Protein AF-A0A849WKP0-F1 (afdb_monomer_lite)

Structure (mmCIF, N/CA/C/O backbone):
data_AF-A0A849WKP0-F1
#
_entry.id   AF-A0A849WKP0-F1
#
loop_
_atom_site.group_PDB
_atom_site.id
_atom_site.type_symbol
_atom_site.label_atom_id
_atom_site.label_alt_id
_atom_site.label_comp_id
_atom_site.label_asym_id
_atom_site.label_entity_id
_atom_site.label_seq_id
_atom_site.pdbx_PDB_ins_code
_atom_site.Cartn_x
_atom_site.Cartn_y
_atom_site.Cartn_z
_atom_site.occupancy
_atom_site.B_iso_or_equiv
_atom_site.auth_seq_id
_atom_site.auth_comp_id
_atom_site.auth_asym_id
_atom_site.auth_atom_id
_atom_site.pdbx_PDB_model_num
ATOM 1 N N . MET A 1 1 ? 40.989 -14.338 16.573 1.00 36.94 1 MET A N 1
ATOM 2 C CA . MET A 1 1 ? 40.830 -13.512 15.349 1.00 36.94 1 MET A CA 1
ATOM 3 C C . MET A 1 1 ? 39.376 -13.138 15.024 1.00 36.94 1 MET A C 1
ATOM 5 O O . MET A 1 1 ? 39.170 -12.037 14.537 1.00 36.94 1 MET A O 1
ATOM 9 N N . PHE A 1 2 ? 38.365 -13.938 15.391 1.00 29.14 2 PHE A N 1
ATOM 10 C CA . PHE A 1 2 ? 36.932 -13.642 15.165 1.00 29.14 2 PHE A CA 1
ATOM 11 C C . PHE A 1 2 ? 36.377 -12.344 15.794 1.00 29.14 2 PHE A C 1
ATOM 13 O O . PHE A 1 2 ? 35.424 -11.770 15.279 1.00 29.14 2 PHE A O 1
ATOM 20 N N . LYS A 1 3 ? 36.983 -11.825 16.872 1.00 25.88 3 LYS A N 1
ATOM 21 C CA . LYS A 1 3 ? 36.526 -10.585 17.533 1.00 25.88 3 LYS A CA 1
ATOM 22 C C . LYS A 1 3 ? 36.900 -9.292 16.788 1.00 25.88 3 LYS A C 1
ATOM 24 O O . LYS A 1 3 ? 36.280 -8.267 17.039 1.00 25.88 3 LYS A O 1
ATOM 29 N N . LYS A 1 4 ? 37.878 -9.325 15.868 1.00 25.61 4 LYS A N 1
ATOM 30 C CA . LYS A 1 4 ? 38.294 -8.140 15.087 1.00 25.61 4 LYS A CA 1
ATOM 31 C C . LYS A 1 4 ? 37.460 -7.931 13.812 1.00 25.61 4 LYS A C 1
ATOM 33 O O . LYS A 1 4 ? 37.299 -6.790 13.402 1.00 25.61 4 LYS A O 1
ATOM 38 N N . LEU A 1 5 ? 36.857 -8.985 13.247 1.00 27.20 5 LEU A N 1
ATOM 39 C CA . LEU A 1 5 ? 35.955 -8.881 12.084 1.00 27.20 5 LEU A CA 1
ATOM 40 C C . LEU A 1 5 ? 34.626 -8.185 12.442 1.00 27.20 5 LEU A C 1
ATOM 42 O O . LEU A 1 5 ? 34.115 -7.373 11.678 1.00 27.20 5 LEU A O 1
ATOM 46 N N . LEU A 1 6 ? 34.116 -8.449 13.651 1.00 26.78 6 LEU A N 1
ATOM 47 C CA . LEU A 1 6 ? 32.878 -7.862 14.180 1.00 26.78 6 LEU A CA 1
ATOM 48 C C . LEU A 1 6 ? 32.978 -6.335 14.370 1.00 26.78 6 LEU A C 1
ATOM 50 O O . LEU A 1 6 ? 31.987 -5.625 14.243 1.00 26.78 6 LEU A O 1
ATOM 54 N N . PHE A 1 7 ? 34.181 -5.827 14.659 1.00 26.23 7 PHE A N 1
ATOM 55 C CA . PHE A 1 7 ? 34.439 -4.398 14.867 1.00 26.23 7 PHE A CA 1
ATOM 56 C C . PHE A 1 7 ? 34.562 -3.630 13.537 1.00 26.23 7 PHE A C 1
ATOM 58 O O . PHE A 1 7 ? 34.187 -2.465 13.454 1.00 26.23 7 PHE A O 1
ATOM 65 N N . ILE A 1 8 ? 35.014 -4.301 12.471 1.00 30.05 8 ILE A N 1
ATOM 66 C CA . ILE A 1 8 ? 35.112 -3.732 11.116 1.00 30.05 8 ILE A CA 1
ATOM 67 C C . ILE A 1 8 ? 33.724 -3.635 10.452 1.00 30.05 8 ILE A C 1
ATOM 69 O O . ILE A 1 8 ? 33.447 -2.652 9.766 1.00 30.05 8 ILE A O 1
ATOM 73 N N . LEU A 1 9 ? 32.817 -4.581 10.732 1.00 28.08 9 LEU A N 1
ATOM 74 C CA . LEU A 1 9 ? 31.404 -4.522 10.313 1.00 28.08 9 LEU A CA 1
ATOM 75 C C . LEU A 1 9 ? 30.627 -3.355 10.955 1.00 28.08 9 LEU A C 1
ATOM 77 O O . LEU A 1 9 ? 29.691 -2.841 10.353 1.00 28.08 9 LEU A O 1
ATOM 81 N N . LEU A 1 10 ? 31.029 -2.907 12.151 1.00 27.84 10 LEU A N 1
ATOM 82 C CA . LEU A 1 10 ? 30.413 -1.769 12.850 1.00 27.84 10 LEU A CA 1
ATOM 83 C C . LEU A 1 10 ? 30.982 -0.410 12.408 1.00 27.84 10 LEU A C 1
ATOM 85 O O . LEU A 1 10 ? 30.256 0.579 12.397 1.00 27.84 10 LEU A O 1
ATOM 89 N N . LEU A 1 11 ? 32.258 -0.350 12.010 1.00 24.77 11 LEU A N 1
ATOM 90 C CA . LEU A 1 11 ? 32.917 0.886 11.554 1.00 24.77 11 LEU A CA 1
ATOM 91 C C . LEU A 1 11 ? 32.642 1.236 10.083 1.00 24.77 11 LEU A C 1
ATOM 93 O O . LEU A 1 11 ? 32.928 2.349 9.656 1.00 24.77 11 LEU A O 1
ATOM 97 N N . SER A 1 12 ? 32.072 0.312 9.309 1.00 26.44 12 SER A N 1
ATOM 98 C CA . SER A 1 12 ? 31.692 0.525 7.905 1.00 26.44 12 SER A CA 1
ATOM 99 C C . SER A 1 12 ? 30.211 0.888 7.726 1.00 26.44 12 SER A C 1
ATOM 101 O O . SER A 1 12 ? 29.700 0.905 6.603 1.00 26.44 12 SER A O 1
ATOM 103 N N . TYR A 1 13 ? 29.532 1.279 8.813 1.00 32.78 13 TYR A N 1
ATOM 104 C CA . TYR A 1 13 ? 28.238 1.965 8.769 1.00 32.78 13 TYR A CA 1
ATOM 105 C C . TYR A 1 13 ? 28.414 3.406 8.254 1.00 32.78 13 TYR A C 1
ATOM 107 O O . TYR A 1 13 ? 28.100 4.386 8.921 1.00 32.78 13 TYR A O 1
ATOM 115 N N . ASN A 1 14 ? 28.943 3.541 7.036 1.00 30.92 14 ASN A N 1
ATOM 116 C CA . ASN A 1 14 ? 28.808 4.764 6.266 1.00 30.92 14 ASN A CA 1
ATOM 117 C C . ASN A 1 14 ? 27.308 4.994 6.048 1.00 30.92 14 ASN A C 1
ATOM 119 O O . ASN A 1 14 ? 26.614 4.168 5.443 1.00 30.92 14 ASN A O 1
ATOM 123 N N . SER A 1 15 ? 26.843 6.128 6.564 1.00 34.00 15 SER A N 1
ATOM 124 C CA . SER A 1 15 ? 25.491 6.692 6.499 1.00 34.00 15 SER A CA 1
ATOM 125 C C . SER A 1 15 ? 25.070 7.147 5.094 1.00 34.00 15 SER A C 1
ATOM 127 O O . SER A 1 15 ? 24.047 7.804 4.920 1.00 34.00 15 SER A O 1
ATOM 129 N N . LEU A 1 16 ? 25.831 6.768 4.066 1.00 36.06 16 LEU A N 1
ATOM 130 C CA . LEU A 1 16 ? 25.406 6.837 2.676 1.00 36.06 16 LEU A CA 1
ATOM 131 C C . LEU A 1 16 ? 24.511 5.627 2.404 1.00 36.06 16 LEU A C 1
ATOM 133 O O . LEU A 1 16 ? 24.954 4.597 1.894 1.00 36.06 16 LEU A O 1
ATOM 137 N N . ALA A 1 17 ? 23.247 5.721 2.808 1.00 37.97 17 ALA A N 1
ATOM 138 C CA . ALA A 1 17 ? 22.223 4.891 2.200 1.00 37.97 17 ALA A CA 1
ATOM 139 C C . ALA A 1 17 ? 22.150 5.292 0.721 1.00 37.97 17 ALA A C 1
ATOM 141 O O . ALA A 1 17 ? 21.795 6.421 0.384 1.00 37.97 17 ALA A O 1
ATOM 142 N N . PHE A 1 18 ? 22.588 4.398 -0.159 1.00 37.84 18 PHE A N 1
ATOM 143 C CA . PHE A 1 18 ? 22.421 4.581 -1.592 1.00 37.84 18 PHE A CA 1
ATOM 144 C C . PHE A 1 18 ? 20.941 4.376 -1.914 1.00 37.84 18 PHE A C 1
ATOM 146 O O . PHE A 1 18 ? 20.393 3.337 -1.585 1.00 37.84 18 PHE A O 1
ATOM 153 N N . PHE A 1 19 ? 20.276 5.355 -2.524 1.00 47.94 19 PHE A N 1
ATOM 154 C CA . PHE A 1 19 ? 18.926 5.161 -3.054 1.00 47.94 19 PHE A CA 1
ATOM 155 C C . PHE A 1 19 ? 19.042 4.345 -4.335 1.00 47.94 19 PHE A C 1
ATOM 157 O O . PHE A 1 19 ? 19.478 4.874 -5.357 1.00 47.94 19 PHE A O 1
ATOM 164 N N . ASN A 1 20 ? 18.667 3.068 -4.308 1.00 53.09 20 ASN A N 1
ATOM 165 C CA . ASN A 1 20 ? 18.611 2.309 -5.552 1.00 53.09 20 ASN A CA 1
ATOM 166 C C . ASN A 1 20 ? 17.363 2.684 -6.320 1.00 53.09 20 ASN A C 1
ATOM 168 O O . ASN A 1 20 ? 16.249 2.360 -5.912 1.00 53.09 20 ASN A O 1
ATOM 172 N N . LYS A 1 21 ? 17.572 3.352 -7.450 1.00 63.69 21 LYS A N 1
ATOM 173 C CA . LYS A 1 21 ? 16.531 3.523 -8.448 1.00 63.69 21 LYS A CA 1
ATOM 174 C C . LYS A 1 21 ? 16.072 2.134 -8.925 1.00 63.69 21 LYS A C 1
ATOM 176 O O . LYS A 1 21 ? 16.927 1.337 -9.316 1.00 63.69 21 LYS A O 1
ATOM 181 N N . PRO A 1 22 ? 14.761 1.841 -8.906 1.00 70.62 22 PRO A N 1
ATOM 182 C CA . PRO A 1 22 ? 14.217 0.648 -9.546 1.00 70.62 22 PRO A CA 1
ATOM 183 C C . PRO A 1 22 ? 14.689 0.558 -11.002 1.00 70.62 22 PRO A C 1
ATOM 185 O O . PRO A 1 22 ? 14.755 1.579 -11.692 1.00 70.62 22 PRO A O 1
ATOM 188 N N . ARG A 1 23 ? 15.022 -0.647 -11.475 1.00 74.38 23 ARG A N 1
ATOM 189 C CA . ARG A 1 23 ? 15.520 -0.861 -12.847 1.00 74.38 23 ARG A CA 1
ATOM 190 C C . ARG A 1 23 ? 14.456 -0.535 -13.893 1.00 74.38 23 ARG A C 1
ATOM 192 O O . ARG A 1 23 ? 14.784 -0.038 -14.965 1.00 74.38 23 ARG A O 1
ATOM 199 N N . SER A 1 24 ? 13.199 -0.781 -13.542 1.00 81.00 24 SER A N 1
ATOM 200 C CA . SER A 1 24 ? 12.013 -0.565 -14.362 1.00 81.00 24 SER A CA 1
ATOM 201 C C . SER A 1 24 ? 10.879 0.007 -13.504 1.00 81.00 24 SER A C 1
ATOM 203 O O . SER A 1 24 ? 10.888 -0.094 -12.271 1.00 81.00 24 SER A O 1
ATOM 205 N N . PHE A 1 25 ? 9.877 0.609 -14.149 1.00 85.06 25 PHE A N 1
ATOM 206 C CA . PHE A 1 25 ? 8.647 0.997 -13.453 1.00 85.06 25 PHE A CA 1
ATOM 207 C C . PHE A 1 25 ? 7.863 -0.237 -12.979 1.00 85.06 25 PHE A C 1
ATOM 209 O O . PHE A 1 25 ? 7.245 -0.180 -11.925 1.00 85.06 25 PHE A O 1
ATOM 216 N N . VAL A 1 26 ? 7.974 -1.374 -13.678 1.00 90.06 26 VAL A N 1
ATOM 217 C CA . VAL A 1 26 ? 7.389 -2.660 -13.263 1.00 90.06 26 VAL A CA 1
ATOM 218 C C . VAL A 1 26 ? 7.974 -3.121 -11.930 1.00 90.06 26 VAL A C 1
ATOM 220 O O . VAL A 1 26 ? 7.229 -3.471 -11.018 1.00 90.06 26 VAL A O 1
ATOM 223 N N . GLN A 1 27 ? 9.303 -3.065 -11.772 1.00 86.94 27 GLN A N 1
ATOM 224 C CA . GLN A 1 27 ? 9.941 -3.388 -10.497 1.00 86.94 27 GLN A CA 1
ATOM 225 C C . GLN A 1 27 ? 9.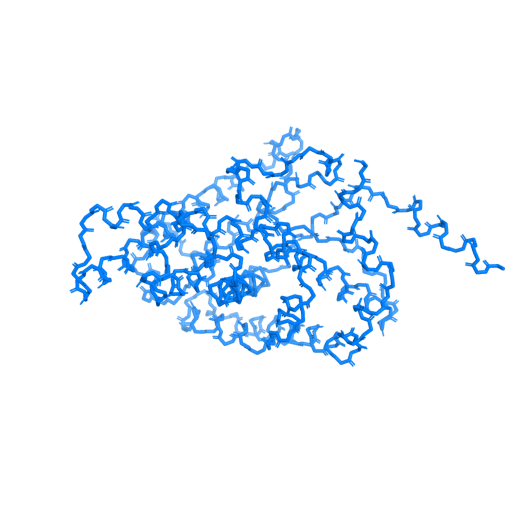412 -2.483 -9.376 1.00 86.94 27 GLN A C 1
ATOM 227 O O . GLN A 1 27 ? 9.063 -2.971 -8.303 1.00 86.94 27 GLN A O 1
ATOM 232 N N . PHE A 1 28 ? 9.341 -1.172 -9.625 1.00 86.19 28 PHE A N 1
ATOM 233 C CA . PHE A 1 28 ? 8.793 -0.217 -8.662 1.00 86.19 28 PHE A CA 1
ATOM 234 C C . PHE A 1 28 ? 7.350 -0.561 -8.279 1.00 86.19 28 PHE A C 1
ATOM 236 O O . PHE A 1 28 ? 7.017 -0.580 -7.100 1.00 86.19 28 PHE A O 1
ATOM 243 N N . GLU A 1 29 ? 6.501 -0.854 -9.259 1.00 91.75 29 GLU A N 1
ATOM 244 C CA . GLU A 1 29 ? 5.091 -1.160 -9.040 1.00 91.75 29 GLU A CA 1
ATOM 245 C C . GLU A 1 29 ? 4.881 -2.451 -8.243 1.00 91.75 29 GLU A C 1
ATOM 247 O O . GLU A 1 29 ? 4.049 -2.467 -7.340 1.00 91.75 29 GLU A O 1
ATOM 252 N N . ILE A 1 30 ? 5.661 -3.506 -8.507 1.00 91.25 30 ILE A N 1
ATOM 253 C CA . ILE A 1 30 ? 5.635 -4.739 -7.703 1.00 91.25 30 ILE A CA 1
ATOM 254 C C . ILE A 1 30 ? 6.076 -4.450 -6.259 1.00 91.25 30 ILE A C 1
ATOM 256 O O . ILE A 1 30 ? 5.485 -4.969 -5.312 1.00 91.25 30 ILE A O 1
ATOM 260 N N . GLU A 1 31 ? 7.086 -3.598 -6.067 1.00 86.31 31 GLU A N 1
ATOM 261 C CA . GLU A 1 31 ? 7.524 -3.173 -4.732 1.00 86.31 31 GLU A CA 1
ATOM 262 C C . GLU A 1 31 ? 6.450 -2.331 -4.013 1.00 86.31 31 GLU A C 1
ATOM 264 O O . GLU A 1 31 ? 6.247 -2.511 -2.810 1.00 86.31 31 GLU A O 1
ATOM 269 N N . MET A 1 32 ? 5.715 -1.469 -4.730 1.00 88.56 32 MET A N 1
ATOM 270 C CA . MET A 1 32 ? 4.557 -0.747 -4.180 1.00 88.56 32 MET A CA 1
ATOM 271 C C . MET A 1 32 ? 3.399 -1.693 -3.853 1.00 88.56 32 MET A C 1
ATOM 273 O O . MET A 1 32 ? 2.743 -1.508 -2.833 1.00 88.56 32 MET A O 1
ATOM 277 N N . ALA A 1 33 ? 3.158 -2.721 -4.670 1.00 92.12 33 ALA A N 1
ATOM 278 C CA . ALA A 1 33 ? 2.149 -3.738 -4.390 1.00 92.12 33 ALA A CA 1
ATOM 279 C C . ALA A 1 33 ? 2.503 -4.546 -3.130 1.00 92.12 33 ALA A C 1
ATOM 281 O O . ALA A 1 33 ? 1.629 -4.799 -2.303 1.00 92.12 33 ALA A O 1
ATOM 282 N N . GLU A 1 34 ? 3.780 -4.899 -2.924 1.00 90.44 34 GLU A N 1
ATOM 283 C CA . GLU A 1 34 ? 4.216 -5.565 -1.688 1.00 90.44 34 GLU A CA 1
ATOM 284 C C . GLU A 1 34 ? 4.022 -4.659 -0.469 1.00 90.44 34 GLU A C 1
ATOM 286 O O . GLU A 1 34 ? 3.543 -5.108 0.573 1.00 90.44 34 GLU A O 1
ATOM 291 N N . HIS A 1 35 ? 4.363 -3.377 -0.605 1.00 87.50 35 HIS A N 1
ATOM 292 C CA . HIS A 1 35 ? 4.163 -2.394 0.448 1.00 87.50 35 HIS A CA 1
ATOM 293 C C . HIS A 1 35 ? 2.673 -2.203 0.780 1.00 87.50 35 HIS A C 1
ATOM 295 O O . HIS A 1 35 ? 2.299 -2.314 1.945 1.00 87.50 35 HIS A O 1
ATOM 301 N N . SER A 1 36 ? 1.824 -2.010 -0.231 1.00 91.56 36 SER A N 1
ATOM 302 C CA . SER A 1 36 ? 0.361 -1.935 -0.118 1.00 91.56 36 SER A CA 1
ATOM 303 C C . SER A 1 36 ? -0.223 -3.144 0.617 1.00 91.56 36 SER A C 1
ATOM 305 O O . SER A 1 36 ? -0.957 -2.997 1.597 1.00 91.56 36 SER A O 1
ATOM 307 N N . LEU A 1 37 ? 0.179 -4.355 0.219 1.00 91.06 37 LEU A N 1
ATOM 308 C CA . LEU A 1 37 ? -0.267 -5.581 0.873 1.00 91.06 37 LEU A CA 1
ATOM 309 C C . LEU A 1 37 ? 0.222 -5.662 2.328 1.00 91.06 37 LEU A C 1
ATOM 311 O O . LEU A 1 37 ? -0.544 -6.019 3.221 1.00 91.06 37 LEU A O 1
ATOM 315 N N . GLY A 1 38 ? 1.471 -5.273 2.591 1.00 89.31 38 GLY A N 1
ATOM 316 C CA . GLY A 1 38 ? 2.018 -5.194 3.945 1.00 89.31 38 GLY A CA 1
ATOM 317 C C . GLY A 1 38 ? 1.228 -4.238 4.845 1.00 89.31 38 GLY A C 1
ATOM 318 O O . GLY A 1 38 ? 0.918 -4.588 5.984 1.00 89.31 38 GLY A O 1
ATOM 319 N N . VAL A 1 39 ? 0.813 -3.079 4.323 1.00 90.50 39 VAL A N 1
ATOM 320 C CA . VAL A 1 39 ? -0.057 -2.128 5.033 1.00 90.50 39 VAL A CA 1
ATOM 321 C C . VAL A 1 39 ? -1.390 -2.774 5.415 1.00 90.50 39 VAL A C 1
ATOM 323 O O . VAL A 1 39 ? -1.804 -2.676 6.573 1.00 90.50 39 VAL A O 1
ATOM 326 N N . ALA A 1 40 ? -2.018 -3.518 4.502 1.00 92.62 40 ALA A N 1
ATOM 327 C CA . ALA A 1 40 ? -3.243 -4.259 4.799 1.00 92.62 40 ALA A CA 1
ATOM 328 C C . ALA A 1 40 ? -3.041 -5.316 5.906 1.00 92.62 40 ALA A C 1
ATOM 330 O O . ALA A 1 40 ? -3.887 -5.468 6.788 1.00 92.62 40 ALA A O 1
ATOM 331 N N . TYR A 1 41 ? -1.897 -6.008 5.919 1.00 90.88 41 TYR A N 1
ATOM 332 C CA . TYR A 1 41 ? -1.560 -6.971 6.973 1.00 90.88 41 TYR A CA 1
ATOM 333 C C . TYR A 1 41 ? -1.349 -6.297 8.335 1.00 90.88 41 TYR A C 1
ATOM 335 O O . TYR A 1 41 ? -1.816 -6.817 9.352 1.00 90.88 41 TYR A O 1
ATOM 343 N N . VAL A 1 42 ? -0.653 -5.155 8.380 1.00 91.00 42 VAL A N 1
ATOM 344 C CA . VAL A 1 42 ? -0.481 -4.385 9.623 1.00 91.00 42 VAL A CA 1
ATOM 345 C C . VAL A 1 42 ? -1.834 -3.882 10.124 1.00 91.00 42 VAL A C 1
ATOM 347 O O . VAL A 1 42 ? -2.106 -3.994 11.320 1.00 91.00 42 VAL A O 1
ATOM 350 N N . ALA A 1 43 ? -2.695 -3.393 9.228 1.00 94.62 43 ALA A N 1
ATOM 351 C CA . ALA A 1 43 ? -4.046 -2.962 9.568 1.00 94.62 43 ALA A CA 1
ATOM 352 C C . ALA A 1 43 ? -4.870 -4.091 10.191 1.00 94.62 43 ALA A C 1
ATOM 354 O O . ALA A 1 43 ? -5.427 -3.902 11.270 1.00 94.62 43 ALA A O 1
ATOM 355 N N . GLU A 1 44 ? -4.898 -5.272 9.565 1.00 93.12 44 GLU A N 1
ATOM 356 C CA . GLU A 1 44 ? -5.624 -6.430 10.097 1.00 93.12 44 GLU A CA 1
ATOM 357 C C . GLU A 1 44 ? -5.106 -6.824 11.484 1.00 93.12 44 GLU A C 1
ATOM 359 O O . GLU A 1 44 ? -5.882 -7.042 12.417 1.00 93.12 44 GLU A O 1
ATOM 364 N N . PHE A 1 45 ? -3.780 -6.861 11.648 1.00 92.62 45 PHE A N 1
ATOM 365 C CA . PHE A 1 45 ? -3.166 -7.170 12.933 1.00 92.62 45 PHE A CA 1
ATOM 366 C C . PHE A 1 45 ? -3.551 -6.146 14.007 1.00 92.62 45 PHE A C 1
ATOM 368 O O . PHE A 1 45 ? -3.894 -6.531 15.126 1.00 92.62 45 PHE A O 1
ATOM 375 N N . LEU A 1 46 ? -3.492 -4.851 13.684 1.00 93.69 46 LEU A N 1
ATOM 376 C CA . LEU A 1 46 ? -3.798 -3.769 14.616 1.00 93.69 46 LEU A CA 1
ATOM 377 C C . LEU A 1 46 ? -5.287 -3.755 14.991 1.00 93.69 46 LEU A C 1
ATOM 379 O O . LEU A 1 46 ? -5.595 -3.661 16.180 1.00 93.69 46 LEU A O 1
ATOM 383 N N . LEU A 1 47 ? -6.196 -3.947 14.029 1.00 92.62 47 LEU A N 1
ATOM 384 C CA . LEU A 1 47 ? -7.643 -4.057 14.266 1.00 92.62 47 LEU A CA 1
ATOM 385 C C . LEU A 1 47 ? -8.002 -5.223 15.195 1.00 92.62 47 LEU A C 1
ATOM 387 O O . LEU A 1 47 ? -8.886 -5.097 16.043 1.00 92.62 47 LEU A O 1
ATOM 391 N N . ALA A 1 48 ? -7.294 -6.347 15.077 1.00 90.38 48 ALA A N 1
ATOM 392 C CA . ALA A 1 48 ? -7.477 -7.505 15.948 1.00 90.38 48 ALA A CA 1
ATOM 393 C C . ALA A 1 48 ? -6.752 -7.382 17.306 1.00 90.38 48 ALA A C 1
ATOM 395 O O . ALA A 1 48 ? -6.928 -8.232 18.184 1.00 90.38 48 ALA A O 1
ATOM 396 N N . SER A 1 49 ? -5.908 -6.364 17.492 1.00 89.38 49 SER A N 1
ATOM 397 C CA . SER A 1 49 ? -5.069 -6.231 18.683 1.00 89.38 49 SER A CA 1
ATOM 398 C C . SER A 1 49 ? -5.780 -5.523 19.838 1.00 89.38 49 SER A C 1
ATOM 400 O O . SER A 1 49 ? -6.600 -4.626 19.645 1.00 89.38 49 SER A O 1
ATOM 402 N N . LYS A 1 50 ? -5.370 -5.851 21.070 1.00 89.12 50 LYS A N 1
ATOM 403 C CA . LYS A 1 50 ? -5.778 -5.088 22.260 1.00 89.12 50 LYS A CA 1
ATOM 404 C C . LYS A 1 50 ? -5.274 -3.643 22.242 1.00 89.12 50 LYS A C 1
ATOM 406 O O . LYS A 1 50 ? -5.937 -2.778 22.797 1.00 89.12 50 LYS A O 1
ATOM 411 N N . ILE A 1 51 ? -4.153 -3.389 21.556 1.00 87.75 51 ILE A N 1
ATOM 412 C CA . ILE A 1 51 ? -3.525 -2.063 21.457 1.00 87.75 51 ILE A CA 1
ATOM 413 C C . ILE A 1 51 ? -4.527 -1.043 20.912 1.00 87.75 51 ILE A C 1
ATOM 415 O O . ILE A 1 51 ? -4.616 0.054 21.446 1.00 87.75 51 ILE A O 1
ATOM 419 N N . LEU A 1 52 ? -5.300 -1.410 19.882 1.00 88.44 52 LEU A N 1
ATOM 420 C CA . LEU A 1 52 ? -6.317 -0.524 19.312 1.00 88.44 52 LEU A CA 1
ATOM 421 C C . LEU A 1 52 ? -7.624 -0.539 20.117 1.00 88.44 52 LEU A C 1
ATOM 423 O O . LEU A 1 52 ? -8.250 0.502 20.285 1.00 88.44 52 LEU A O 1
ATOM 427 N N . GLN A 1 53 ? -8.032 -1.702 20.639 1.00 88.00 53 GLN A N 1
ATOM 428 C CA . GLN A 1 53 ? -9.276 -1.854 21.415 1.00 88.00 53 GLN A CA 1
ATOM 429 C C . GLN A 1 53 ? -9.285 -1.029 22.710 1.00 88.00 53 GLN A C 1
ATOM 431 O O . GLN A 1 53 ? -10.345 -0.605 23.162 1.00 88.00 53 GLN A O 1
ATOM 436 N N . GLU A 1 54 ? -8.115 -0.780 23.297 1.00 88.62 54 GLU A N 1
ATOM 437 C CA . GLU A 1 54 ? -7.948 0.017 24.517 1.00 88.62 54 GLU A CA 1
ATOM 438 C C . GLU A 1 54 ? -7.859 1.535 24.245 1.00 88.62 54 GLU A C 1
ATOM 440 O O . GLU A 1 54 ? -7.655 2.311 25.180 1.00 88.62 54 GLU A O 1
ATOM 445 N N . LYS A 1 55 ? -8.017 1.977 22.987 1.00 89.62 55 LYS A N 1
ATOM 446 C CA . LYS A 1 55 ? -7.896 3.381 22.555 1.00 89.62 55 LYS A CA 1
ATOM 447 C C . LYS A 1 55 ? -9.250 3.927 22.078 1.00 89.62 55 LYS A C 1
ATOM 449 O O . LYS A 1 55 ? -9.620 3.716 20.919 1.00 89.62 55 LYS A O 1
ATOM 454 N N . PRO A 1 56 ? -10.016 4.624 22.943 1.00 89.62 56 PRO A N 1
ATOM 455 C CA . PRO A 1 56 ? -11.355 5.119 22.611 1.00 89.62 56 PRO A CA 1
ATOM 456 C C . PRO A 1 56 ? -11.401 6.010 21.365 1.00 89.62 56 PRO A C 1
ATOM 458 O O . PRO A 1 56 ? -12.395 6.001 20.639 1.00 89.62 56 PRO A O 1
ATOM 461 N N . GLU A 1 57 ? -10.320 6.739 21.083 1.00 90.12 57 GLU A N 1
ATOM 462 C CA . GLU A 1 57 ? -10.194 7.611 19.916 1.00 90.12 57 GLU A CA 1
ATOM 463 C C . GLU A 1 57 ? -10.203 6.857 18.574 1.00 90.12 57 GLU A C 1
ATOM 465 O O . GLU A 1 57 ? -10.458 7.471 17.542 1.00 90.12 57 GLU A O 1
ATOM 470 N N . PHE A 1 58 ? -9.964 5.539 18.574 1.00 93.06 58 PHE A N 1
ATOM 471 C CA . PHE A 1 58 ? -10.042 4.682 17.385 1.00 93.06 58 PHE A CA 1
ATOM 472 C C . PHE A 1 58 ? -11.359 3.897 17.283 1.00 93.06 58 PHE A C 1
ATOM 474 O O . PHE A 1 58 ? -11.544 3.101 16.360 1.00 93.06 58 PHE A O 1
ATOM 481 N N . SER A 1 59 ? -12.304 4.125 18.202 1.00 93.81 59 SER A N 1
ATOM 482 C CA . SER A 1 59 ? -13.560 3.366 18.273 1.00 93.81 59 SER A CA 1
ATOM 483 C C . SER A 1 59 ? -14.405 3.439 16.997 1.00 93.81 59 SER A C 1
ATOM 485 O O . SER A 1 59 ? -15.077 2.462 16.662 1.00 93.81 59 SER A O 1
ATOM 487 N N . ILE A 1 60 ? -14.337 4.542 16.242 1.00 95.50 60 ILE A N 1
ATOM 488 C CA . ILE A 1 60 ? -15.055 4.682 14.969 1.00 95.50 60 ILE A CA 1
ATOM 489 C C . ILE A 1 60 ? -14.567 3.676 13.912 1.00 95.50 60 ILE A C 1
ATOM 491 O O . ILE A 1 60 ? -15.377 3.132 13.163 1.00 95.50 60 ILE A O 1
ATOM 495 N N . LEU A 1 61 ? -13.272 3.333 13.906 1.00 95.50 61 LEU A N 1
ATOM 496 C CA . LEU A 1 61 ? -12.724 2.311 13.007 1.00 95.50 61 LEU A CA 1
ATOM 497 C C . LEU A 1 61 ? -13.187 0.908 13.406 1.00 95.50 61 LEU A C 1
ATOM 499 O O . LEU A 1 61 ? -13.492 0.083 12.547 1.00 95.50 61 LEU A O 1
ATOM 503 N N . LEU A 1 62 ? -13.289 0.652 14.716 1.00 94.38 62 LEU A N 1
ATOM 504 C CA . LEU A 1 62 ? -13.765 -0.621 15.270 1.00 94.38 62 LEU A CA 1
ATOM 505 C C . LEU A 1 62 ? -15.267 -0.839 15.044 1.00 94.38 62 LEU A C 1
ATOM 507 O O . LEU A 1 62 ? -15.719 -1.981 15.007 1.00 94.38 62 LEU A O 1
ATOM 511 N N . ARG A 1 63 ? -16.038 0.241 14.873 1.00 94.44 63 ARG A N 1
ATOM 512 C CA . ARG A 1 63 ? -17.455 0.185 14.488 1.00 94.44 63 ARG A CA 1
ATOM 513 C C . ARG A 1 63 ? -17.639 -0.198 13.019 1.00 94.44 63 ARG A C 1
ATOM 515 O O . ARG A 1 63 ? -18.592 -0.899 12.693 1.00 94.44 63 ARG A O 1
ATOM 522 N N . TYR A 1 64 ? -16.710 0.217 12.157 1.00 95.25 64 TYR A N 1
ATOM 523 C CA . TYR A 1 64 ? -16.724 -0.053 10.717 1.00 95.25 64 TYR A CA 1
ATOM 524 C C . TYR A 1 64 ? -15.459 -0.814 10.268 1.00 95.25 64 TYR A C 1
ATOM 526 O O . TYR A 1 64 ? -14.682 -0.315 9.447 1.00 95.25 64 TYR A O 1
ATOM 534 N N . PRO A 1 65 ? -15.222 -2.039 10.779 1.00 93.62 65 PRO A N 1
ATOM 535 C CA . PRO A 1 65 ? -13.962 -2.744 10.555 1.00 93.62 65 PRO A CA 1
ATOM 536 C C . PRO A 1 65 ? -13.761 -3.130 9.083 1.00 93.62 65 PRO A C 1
ATOM 538 O O . PRO A 1 65 ? -12.650 -3.026 8.575 1.00 93.62 65 PRO A O 1
ATOM 541 N N . GLU A 1 66 ? -14.827 -3.493 8.362 1.00 93.56 66 GLU A N 1
ATOM 542 C CA . GLU A 1 66 ? -14.751 -3.806 6.926 1.00 93.56 66 GLU A CA 1
ATOM 543 C C . GLU A 1 66 ? -14.395 -2.587 6.069 1.00 93.56 66 GLU A C 1
ATOM 545 O O . GLU A 1 66 ? -13.628 -2.701 5.116 1.00 93.56 66 GLU A O 1
ATOM 550 N N . LEU A 1 67 ? -14.908 -1.405 6.422 1.00 95.31 67 LEU A N 1
ATOM 551 C CA . LEU A 1 67 ? -14.553 -0.160 5.743 1.00 95.31 67 LEU A CA 1
ATOM 552 C C . LEU A 1 67 ? -13.071 0.169 5.964 1.00 95.31 67 LEU A C 1
ATOM 554 O O . LEU A 1 67 ? -12.357 0.471 5.009 1.00 95.31 67 LEU A O 1
ATOM 558 N N . THR A 1 68 ? -12.596 0.021 7.204 1.00 95.75 68 THR A N 1
ATOM 559 C CA . THR A 1 68 ? -11.181 0.202 7.565 1.00 95.75 68 THR A CA 1
ATOM 560 C C . THR A 1 68 ? -10.276 -0.768 6.801 1.00 95.75 68 THR A C 1
ATOM 562 O O . THR A 1 68 ? -9.279 -0.348 6.214 1.00 95.75 68 THR A O 1
ATOM 565 N N . ARG A 1 69 ? -10.642 -2.058 6.740 1.00 94.56 69 ARG A N 1
ATOM 566 C CA . ARG A 1 69 ? -9.917 -3.090 5.976 1.00 94.56 69 ARG A CA 1
ATOM 567 C C . ARG A 1 69 ? -9.849 -2.762 4.493 1.00 94.56 69 ARG A C 1
ATOM 569 O O . ARG A 1 69 ? -8.767 -2.797 3.911 1.00 94.56 69 ARG A O 1
ATOM 576 N N . LYS A 1 70 ? -10.990 -2.417 3.886 1.00 95.12 70 LYS A N 1
ATOM 577 C CA . LYS A 1 70 ? -11.053 -2.034 2.471 1.00 95.12 70 LYS A CA 1
ATOM 578 C C . LYS A 1 70 ? -10.145 -0.842 2.199 1.00 95.12 70 LYS A C 1
ATOM 580 O O . LYS A 1 70 ? -9.351 -0.908 1.266 1.00 95.12 70 LYS A O 1
ATOM 585 N N . ARG A 1 71 ? -10.190 0.202 3.031 1.00 95.31 71 ARG A N 1
ATOM 586 C CA . ARG A 1 71 ? -9.341 1.378 2.837 1.00 95.31 71 ARG A CA 1
ATOM 587 C C . ARG A 1 71 ? -7.853 1.042 2.980 1.00 95.31 71 ARG A C 1
ATOM 589 O O . ARG A 1 71 ? -7.087 1.370 2.083 1.00 95.31 71 ARG A O 1
ATOM 596 N N . ALA A 1 72 ? -7.459 0.304 4.018 1.00 93.81 72 ALA A N 1
ATOM 597 C CA . ALA A 1 72 ? -6.073 -0.142 4.175 1.00 93.81 72 ALA A CA 1
ATOM 598 C C . ALA A 1 72 ? -5.595 -1.003 2.989 1.00 93.81 72 ALA A C 1
ATOM 600 O O . ALA A 1 72 ? -4.457 -0.875 2.552 1.00 93.81 72 ALA A O 1
ATOM 601 N N . SER A 1 73 ? -6.474 -1.837 2.420 1.00 92.44 73 SER A N 1
ATOM 602 C CA . SER A 1 73 ? -6.159 -2.629 1.223 1.00 92.44 73 SER A CA 1
ATOM 603 C C . SER A 1 73 ? -5.997 -1.797 -0.049 1.00 92.44 73 SER A C 1
ATOM 605 O O . SER A 1 73 ? -5.366 -2.276 -0.986 1.00 92.44 73 SER A O 1
ATOM 607 N N . GLN A 1 74 ? -6.545 -0.573 -0.082 1.00 93.88 74 GLN A N 1
ATOM 608 C CA . GLN A 1 74 ? -6.414 0.386 -1.184 1.00 93.88 74 GLN A CA 1
ATOM 609 C C . GLN A 1 74 ? -5.152 1.250 -1.098 1.00 93.88 74 GLN A C 1
ATOM 611 O O . GLN A 1 74 ? -4.911 2.045 -2.010 1.00 93.88 74 GLN A O 1
ATOM 616 N N . HIS A 1 75 ? -4.355 1.113 -0.030 1.00 91.06 75 HIS A N 1
ATOM 617 C CA . HIS A 1 75 ? -3.122 1.877 0.147 1.00 91.06 75 HIS A CA 1
ATOM 618 C C . HIS A 1 75 ? -2.250 1.772 -1.102 1.00 91.06 75 HIS A C 1
ATOM 620 O O . HIS A 1 75 ? -2.058 0.679 -1.633 1.00 91.06 75 HIS A O 1
ATOM 626 N N . ASP A 1 76 ? -1.733 2.894 -1.590 1.00 91.06 76 ASP A N 1
ATOM 627 C CA . ASP A 1 76 ? -0.836 2.958 -2.746 1.00 91.06 76 ASP A CA 1
ATOM 628 C C . ASP A 1 76 ? -1.383 2.437 -4.089 1.00 91.06 76 ASP A C 1
ATOM 630 O O . ASP A 1 76 ? -0.629 2.369 -5.063 1.00 91.06 76 ASP A O 1
ATOM 634 N N . TRP A 1 77 ? -2.680 2.123 -4.210 1.00 93.94 77 TRP A N 1
ATOM 635 C CA . TRP A 1 77 ? -3.253 1.617 -5.465 1.00 93.94 77 TRP A CA 1
ATOM 636 C C . TRP A 1 77 ? -3.008 2.544 -6.653 1.00 93.94 77 TRP A C 1
ATOM 638 O O . TRP A 1 77 ? -2.742 2.046 -7.749 1.00 93.94 77 TRP A O 1
ATOM 648 N N . ALA A 1 78 ? -3.053 3.866 -6.468 1.00 92.62 78 ALA A N 1
ATOM 649 C CA . ALA A 1 78 ? -2.802 4.819 -7.547 1.00 92.62 78 ALA A CA 1
ATOM 650 C C . ALA A 1 78 ? -1.375 4.735 -8.121 1.00 92.62 78 ALA A C 1
ATOM 652 O O . ALA A 1 78 ? -1.142 5.164 -9.250 1.00 92.62 78 ALA A O 1
ATOM 653 N N . LYS A 1 79 ? -0.421 4.161 -7.376 1.00 91.69 79 LYS A N 1
ATOM 654 C CA . LYS A 1 79 ? 0.981 4.043 -7.796 1.00 91.69 79 LYS A CA 1
ATOM 655 C C . LYS A 1 79 ? 1.227 2.904 -8.779 1.00 91.69 79 LYS A C 1
ATOM 657 O O . LYS A 1 79 ? 2.268 2.916 -9.423 1.00 91.69 79 LYS A O 1
ATOM 662 N N . PHE A 1 80 ? 0.322 1.930 -8.878 1.00 94.19 80 PHE A N 1
ATOM 663 C CA . PHE A 1 80 ? 0.513 0.748 -9.727 1.00 94.19 80 PHE A CA 1
ATOM 664 C C . PHE A 1 80 ? -0.748 0.271 -10.455 1.00 94.19 80 PHE A C 1
ATOM 666 O O . PHE A 1 80 ? -0.662 -0.635 -11.274 1.00 94.19 80 PHE A O 1
ATOM 673 N N . SER A 1 81 ? -1.924 0.844 -10.179 1.00 95.56 81 SER A N 1
ATOM 674 C CA . SER A 1 81 ? -3.156 0.484 -10.887 1.00 95.56 81 SER A CA 1
ATOM 675 C C . SER A 1 81 ? -3.223 1.172 -12.245 1.00 95.56 81 SER A C 1
ATOM 677 O O . SER A 1 81 ? -3.132 2.399 -12.343 1.00 95.56 81 SER A O 1
ATOM 679 N N . HIS A 1 82 ? -3.434 0.377 -13.290 1.00 94.81 82 HIS A N 1
ATOM 680 C CA . HIS A 1 82 ? -3.568 0.866 -14.663 1.00 94.81 82 HIS A CA 1
ATOM 681 C C . HIS A 1 82 ? -4.282 -0.132 -15.586 1.00 94.81 82 HIS A C 1
ATOM 683 O O . HIS A 1 82 ? -3.957 -0.260 -16.763 1.00 94.81 82 HIS A O 1
ATOM 689 N N . THR A 1 83 ? -5.313 -0.818 -15.080 1.00 94.69 83 THR A N 1
ATOM 690 C CA . THR A 1 83 ? -6.300 -1.447 -15.976 1.00 94.69 83 THR A CA 1
ATOM 691 C C . THR A 1 83 ? -6.978 -0.384 -16.845 1.00 94.69 83 THR A C 1
ATOM 693 O O . THR A 1 83 ? -7.107 0.770 -16.426 1.00 94.69 83 THR A O 1
ATOM 696 N N . GLN A 1 84 ? -7.486 -0.767 -18.020 1.00 92.44 84 GLN A N 1
ATOM 697 C CA . GLN A 1 84 ? -8.186 0.156 -18.923 1.00 92.44 84 GLN A CA 1
ATOM 698 C C . GLN A 1 84 ? -9.296 0.951 -18.209 1.00 92.44 84 GLN A C 1
ATOM 700 O O . GLN A 1 84 ? -9.341 2.176 -18.288 1.00 92.44 84 GLN A O 1
ATOM 705 N N . SER A 1 85 ? -10.135 0.274 -17.418 1.00 93.44 85 SER A N 1
ATOM 706 C CA . SER A 1 85 ? -11.211 0.918 -16.654 1.00 93.44 85 SER A CA 1
ATOM 707 C C . SER A 1 85 ? -10.696 1.873 -15.573 1.00 93.44 85 SER A C 1
ATOM 709 O O . SER A 1 85 ? -11.349 2.865 -15.254 1.00 93.44 85 SER A O 1
ATOM 711 N N . PHE A 1 86 ? -9.541 1.572 -14.970 1.00 94.75 86 PHE A N 1
ATOM 712 C CA . PHE A 1 86 ? -8.922 2.444 -13.975 1.00 94.75 86 PHE A CA 1
ATOM 713 C C . PHE A 1 86 ? -8.369 3.710 -14.633 1.00 94.75 86 PHE A C 1
ATOM 715 O O . PHE A 1 86 ? -8.592 4.807 -14.127 1.00 94.75 86 PHE A O 1
ATOM 722 N N . ILE A 1 87 ? -7.709 3.563 -15.785 1.00 93.44 87 ILE A N 1
ATOM 723 C CA . ILE A 1 87 ? -7.203 4.682 -16.584 1.00 93.44 87 ILE A CA 1
ATOM 724 C C . ILE A 1 87 ? -8.364 5.587 -17.005 1.00 93.44 87 ILE A C 1
ATOM 726 O O . ILE A 1 87 ? -8.350 6.779 -16.719 1.00 93.44 87 ILE A O 1
ATOM 730 N N . GLU A 1 88 ? -9.409 5.032 -17.615 1.00 92.25 88 GLU A N 1
ATOM 731 C CA . GLU A 1 88 ? -10.559 5.809 -18.095 1.00 92.25 88 GLU A CA 1
ATOM 732 C C . GLU A 1 88 ? -11.253 6.615 -16.991 1.00 92.25 88 GLU A C 1
ATOM 734 O O . GLU A 1 88 ? -11.737 7.725 -17.240 1.00 92.25 88 GLU A O 1
ATOM 739 N N . ARG A 1 89 ? -11.299 6.059 -15.775 1.00 93.12 89 ARG A N 1
ATOM 740 C CA . ARG A 1 89 ? -11.947 6.688 -14.624 1.00 93.12 89 ARG A CA 1
ATOM 741 C C . ARG A 1 89 ? -11.065 7.729 -13.938 1.00 93.12 89 ARG A C 1
ATOM 743 O O . ARG A 1 89 ? -11.568 8.801 -13.616 1.00 93.12 89 ARG A O 1
ATOM 750 N N . TYR A 1 90 ? -9.794 7.413 -13.701 1.00 93.38 90 TYR A N 1
ATOM 751 C CA . TYR A 1 90 ? -8.950 8.152 -12.757 1.00 93.38 90 TYR A CA 1
ATOM 752 C C . TYR A 1 90 ? -7.755 8.867 -13.402 1.00 93.38 90 TYR A C 1
ATOM 754 O O . TYR A 1 90 ? -7.250 9.837 -12.835 1.00 93.38 90 TYR A O 1
ATOM 762 N N . TYR A 1 91 ? -7.273 8.422 -14.568 1.00 91.88 91 TYR A N 1
ATOM 763 C CA . TYR A 1 91 ? -6.098 9.039 -15.187 1.00 91.88 91 TYR A CA 1
ATOM 764 C C . TYR A 1 91 ? -6.443 10.393 -15.833 1.00 91.88 91 TYR A C 1
ATOM 766 O O . TYR A 1 91 ? -7.558 10.613 -16.319 1.00 91.88 91 TYR A O 1
ATOM 774 N N . PRO A 1 92 ? -5.475 11.325 -15.881 1.00 87.00 92 PRO A N 1
ATOM 775 C CA . PRO A 1 92 ? -5.659 12.599 -16.563 1.00 87.00 92 PRO A CA 1
ATOM 776 C C . PRO A 1 92 ? -5.853 12.412 -18.069 1.00 87.00 92 PRO A C 1
ATOM 778 O O . PRO A 1 92 ? -5.036 11.793 -18.745 1.00 87.00 92 PRO A O 1
ATOM 781 N N . LYS A 1 93 ? -6.902 13.031 -18.622 1.00 82.44 93 LYS A N 1
ATOM 782 C CA . LYS A 1 93 ? -7.251 12.937 -20.054 1.00 82.44 93 LYS A CA 1
ATOM 783 C C . LYS A 1 93 ? -6.339 13.746 -20.989 1.00 82.44 93 LYS A C 1
ATOM 785 O O . LYS A 1 93 ? -6.474 13.643 -22.202 1.00 82.44 93 LYS A O 1
ATOM 790 N N . SER A 1 94 ? -5.467 14.599 -20.450 1.00 65.19 94 SER A N 1
ATOM 791 C CA . SER A 1 94 ? -4.745 15.640 -21.200 1.00 65.19 94 SER A CA 1
ATOM 792 C C . SER A 1 94 ? -3.279 15.319 -21.520 1.00 65.19 94 SER A C 1
ATOM 794 O O . SER A 1 94 ? -2.564 16.197 -21.995 1.00 65.19 94 SER A O 1
ATOM 796 N N . THR A 1 95 ? -2.801 14.103 -21.258 1.00 58.00 95 THR A N 1
ATOM 797 C CA . THR A 1 95 ? -1.389 13.715 -21.439 1.00 58.00 95 THR A CA 1
ATOM 798 C C . THR A 1 95 ? -1.274 12.350 -22.107 1.00 58.00 95 THR A C 1
ATOM 800 O O . THR A 1 95 ? -2.132 11.497 -21.893 1.00 58.00 95 THR A O 1
ATOM 803 N N . SER A 1 96 ? -0.212 12.141 -22.900 1.00 59.16 96 SER A N 1
ATOM 804 C CA . SER A 1 96 ? 0.103 10.823 -23.473 1.00 59.16 96 SER A CA 1
ATOM 805 C C . SER A 1 96 ? 0.115 9.776 -22.359 1.00 59.16 96 SER A C 1
ATOM 807 O O . SER A 1 96 ? 0.703 10.048 -21.307 1.00 59.16 96 SER A O 1
ATOM 809 N N . PRO A 1 97 ? -0.540 8.619 -22.542 1.00 70.00 97 PRO A N 1
ATOM 810 C CA . PRO A 1 97 ? -0.708 7.679 -21.457 1.00 70.00 97 PRO A CA 1
ATOM 811 C C . PRO A 1 97 ? 0.650 7.010 -21.210 1.00 70.00 97 PRO A C 1
ATOM 813 O O . PRO A 1 97 ? 1.187 6.301 -22.055 1.00 70.00 97 PRO A O 1
ATOM 816 N N . GLU A 1 98 ? 1.215 7.270 -20.041 1.00 83.62 98 GLU A N 1
ATOM 817 C CA . GLU A 1 98 ? 2.280 6.480 -19.437 1.00 83.62 98 GLU A CA 1
ATOM 818 C C . GLU A 1 98 ? 1.814 6.089 -18.026 1.00 83.62 98 GLU A C 1
ATOM 820 O O . GLU A 1 98 ? 1.007 6.819 -17.430 1.00 83.62 98 GLU A O 1
ATOM 825 N N . PRO A 1 99 ? 2.324 4.989 -17.449 1.00 88.56 99 PRO A N 1
ATOM 826 C CA . PRO A 1 99 ? 2.102 4.690 -16.040 1.00 88.56 99 PRO A CA 1
ATOM 827 C C . PRO A 1 99 ? 2.545 5.865 -15.156 1.00 88.56 99 PRO A C 1
ATOM 829 O O . PRO A 1 99 ? 3.664 6.364 -15.302 1.00 88.56 99 PRO A O 1
ATOM 832 N N . LEU A 1 100 ? 1.723 6.289 -14.188 1.00 88.69 100 LEU A N 1
ATOM 833 C CA . LEU A 1 100 ? 2.102 7.368 -13.253 1.00 88.69 100 LEU A CA 1
ATOM 834 C C . LEU A 1 100 ? 3.358 7.001 -12.434 1.00 88.69 100 LEU A C 1
ATOM 836 O O . LEU A 1 100 ? 4.163 7.866 -12.083 1.00 88.69 100 LEU A O 1
ATOM 840 N N . SER A 1 101 ? 3.587 5.707 -12.196 1.00 87.81 101 SER A N 1
ATOM 841 C CA . SER A 1 101 ? 4.819 5.166 -11.608 1.00 87.81 101 SER A CA 1
ATOM 842 C C . SER A 1 101 ? 6.082 5.584 -12.365 1.00 87.81 101 SER A C 1
ATOM 844 O O . SER A 1 101 ? 7.113 5.846 -11.745 1.00 87.81 101 SER A O 1
ATOM 846 N N . HIS A 1 102 ? 6.018 5.720 -13.690 1.00 86.50 102 HIS A N 1
ATOM 847 C CA . HIS A 1 102 ? 7.170 6.069 -14.512 1.00 86.50 102 HIS A CA 1
ATOM 848 C C . HIS A 1 102 ? 7.714 7.459 -14.160 1.00 86.50 102 HIS A C 1
ATOM 850 O O . HIS A 1 102 ? 8.928 7.643 -14.017 1.00 86.50 102 HIS A O 1
ATOM 856 N N . GLY A 1 103 ? 6.830 8.436 -13.938 1.00 80.06 103 GLY A N 1
ATOM 857 C CA . GLY A 1 103 ? 7.249 9.762 -13.492 1.00 80.06 103 GLY A CA 1
ATOM 858 C C . GLY A 1 103 ? 7.853 9.747 -12.088 1.00 80.06 103 GLY A C 1
ATOM 859 O O . GLY A 1 103 ? 8.856 10.422 -11.859 1.00 80.06 103 GLY A O 1
ATOM 860 N N . LEU A 1 104 ? 7.338 8.920 -11.175 1.00 78.25 104 LEU A N 1
ATOM 861 C CA . LEU A 1 104 ? 7.921 8.750 -9.838 1.00 78.25 104 LEU A CA 1
ATOM 862 C C . LEU A 1 104 ? 9.327 8.137 -9.895 1.00 78.25 104 LEU A C 1
ATOM 864 O O . LEU A 1 104 ? 10.255 8.647 -9.266 1.00 78.25 104 LEU A O 1
ATOM 868 N N . VAL A 1 105 ? 9.506 7.080 -10.692 1.00 78.56 105 VAL A N 1
ATOM 869 C CA . VAL A 1 105 ? 10.802 6.411 -10.886 1.00 78.56 105 VAL A CA 1
ATOM 870 C C . VAL A 1 105 ? 11.811 7.343 -11.559 1.00 78.56 105 VAL A C 1
ATOM 872 O O . VAL A 1 105 ? 13.003 7.293 -11.248 1.00 78.56 105 VAL A O 1
ATOM 875 N N . SER A 1 106 ? 11.363 8.238 -12.444 1.00 74.06 106 SER A N 1
ATOM 876 C CA . SER A 1 106 ? 12.250 9.188 -13.128 1.00 74.06 106 SER A CA 1
ATOM 877 C C . SER A 1 106 ? 12.991 10.136 -12.172 1.00 74.06 106 SER A C 1
ATOM 879 O O . SER A 1 106 ? 14.141 10.480 -12.440 1.00 74.06 106 SER A O 1
ATOM 881 N N . ALA A 1 107 ? 12.374 10.474 -11.035 1.00 69.62 107 ALA A N 1
ATOM 882 C CA . ALA A 1 107 ? 12.923 11.338 -9.988 1.00 69.62 107 ALA A CA 1
ATOM 883 C C . ALA A 1 107 ? 13.607 10.584 -8.832 1.00 69.62 107 ALA A C 1
ATOM 885 O O . ALA A 1 107 ? 14.078 11.207 -7.878 1.00 69.62 107 ALA A O 1
ATOM 886 N N . TYR A 1 108 ? 13.659 9.251 -8.880 1.00 67.88 108 TYR A N 1
ATOM 887 C CA . TYR A 1 108 ? 14.203 8.453 -7.784 1.00 67.88 108 TYR A CA 1
ATOM 888 C C . TYR A 1 108 ? 15.697 8.730 -7.564 1.00 67.88 108 TYR A C 1
ATOM 890 O O . TYR A 1 108 ? 16.488 8.692 -8.507 1.00 67.88 108 TYR A O 1
ATOM 898 N N . GLY A 1 109 ? 16.088 8.986 -6.311 1.00 57.34 109 GLY A N 1
ATOM 899 C CA . GLY A 1 109 ? 17.480 9.255 -5.930 1.00 57.34 109 GLY A CA 1
ATOM 900 C C . GLY A 1 109 ? 18.032 10.618 -6.367 1.00 57.34 109 GLY A C 1
ATOM 901 O O . GLY A 1 109 ? 19.226 10.859 -6.199 1.00 57.34 109 GLY A O 1
ATOM 902 N N . VAL A 1 110 ? 17.198 11.510 -6.914 1.00 57.94 110 VAL A N 1
ATOM 903 C CA . VAL A 1 110 ? 17.623 12.857 -7.312 1.00 57.94 110 VAL A CA 1
ATOM 904 C C . VAL A 1 110 ? 17.513 13.813 -6.127 1.00 57.94 110 VAL A C 1
ATOM 906 O O . VAL A 1 110 ? 16.429 14.043 -5.602 1.00 57.94 110 VAL A O 1
ATOM 909 N N . ASP A 1 111 ? 18.635 14.403 -5.711 1.00 58.09 111 ASP A N 1
ATOM 910 C CA . ASP A 1 111 ? 18.641 15.451 -4.687 1.00 58.09 111 ASP A CA 1
ATOM 911 C C . ASP A 1 111 ? 18.286 16.806 -5.318 1.00 58.09 111 ASP A C 1
ATOM 913 O O . ASP A 1 111 ? 19.131 17.503 -5.876 1.00 58.09 111 ASP A O 1
ATOM 917 N N . PHE A 1 112 ? 17.013 17.196 -5.221 1.00 55.78 112 PHE A N 1
ATOM 918 C CA . PHE A 1 112 ? 16.515 18.473 -5.748 1.00 55.78 112 PHE A CA 1
ATOM 919 C C . PHE A 1 112 ? 17.101 19.711 -5.041 1.00 55.78 112 PHE A C 1
ATOM 921 O O . PHE A 1 112 ? 16.858 20.834 -5.490 1.00 55.78 112 PHE A O 1
ATOM 928 N N . SER A 1 113 ? 17.835 19.525 -3.937 1.00 53.88 113 SER A N 1
ATOM 929 C CA . SER A 1 113 ? 18.497 20.606 -3.203 1.00 53.88 113 SER A CA 1
ATOM 930 C C . SER A 1 113 ? 19.925 20.895 -3.684 1.00 53.88 113 SER A C 1
ATOM 932 O O . SER A 1 113 ? 20.457 21.950 -3.339 1.00 53.88 113 SER A O 1
ATOM 934 N N . SER A 1 114 ? 20.533 20.026 -4.508 1.00 56.34 114 SER A N 1
ATOM 935 C CA . SER A 1 114 ? 21.888 20.239 -5.035 1.00 56.34 114 SER A CA 1
ATOM 936 C C . SER A 1 114 ? 21.904 21.003 -6.372 1.00 56.34 114 SER A C 1
ATOM 938 O O . SER A 1 114 ? 20.936 20.924 -7.138 1.00 56.34 114 SER A O 1
ATOM 940 N N . PRO A 1 115 ? 23.001 21.717 -6.698 1.00 59.19 115 PRO A N 1
ATOM 941 C CA . PRO A 1 115 ? 23.174 22.374 -7.996 1.00 59.19 115 PRO A CA 1
ATOM 942 C C . PRO A 1 115 ? 23.118 21.405 -9.188 1.00 59.19 115 PRO A C 1
ATOM 944 O O . PRO A 1 115 ? 22.447 21.702 -10.174 1.00 59.19 115 PRO A O 1
ATOM 947 N N . GLU A 1 116 ? 23.735 20.215 -9.090 1.00 57.38 116 GLU A N 1
ATOM 948 C CA . GLU A 1 116 ? 23.668 19.205 -10.165 1.00 57.38 116 GLU A CA 1
ATOM 949 C C . GLU A 1 116 ? 22.270 18.598 -10.320 1.00 57.38 116 GLU A C 1
ATOM 951 O O . GLU A 1 116 ? 21.902 18.153 -11.411 1.00 57.38 116 GLU A O 1
ATOM 956 N N . GLY A 1 117 ? 21.493 18.580 -9.232 1.00 54.59 117 GLY A N 1
ATOM 957 C CA . GLY A 1 117 ? 20.059 18.385 -9.292 1.00 54.59 117 GLY A CA 1
ATOM 958 C C . GLY A 1 117 ? 19.469 19.470 -10.179 1.00 54.59 117 GLY A C 1
ATOM 959 O O . GLY A 1 117 ? 18.988 19.172 -11.263 1.00 54.59 117 GLY A O 1
ATOM 960 N N . GLN A 1 118 ? 19.520 20.734 -9.759 1.00 59.00 118 GLN A N 1
ATOM 961 C CA . GLN A 1 118 ? 18.791 21.846 -10.392 1.00 59.00 118 GLN A CA 1
ATOM 962 C C . GLN A 1 118 ? 18.958 21.963 -11.923 1.00 59.00 118 GLN A C 1
ATOM 964 O O . GLN A 1 118 ? 17.974 22.271 -12.595 1.00 59.00 118 GLN A O 1
ATOM 969 N N . GLU A 1 119 ? 20.128 21.649 -12.490 1.00 57.56 119 GLU A N 1
ATOM 970 C CA . GLU A 1 119 ? 20.383 21.728 -13.942 1.00 57.56 119 GLU A CA 1
ATOM 971 C C . GLU A 1 119 ? 19.776 20.588 -14.783 1.00 57.56 119 GLU A C 1
ATOM 973 O O . GLU A 1 119 ? 19.333 20.823 -15.906 1.00 57.56 119 GLU A O 1
ATOM 978 N N . LYS A 1 120 ? 19.696 19.351 -14.270 1.00 54.03 120 LYS A N 1
ATOM 979 C CA . LYS A 1 120 ? 19.125 18.201 -15.013 1.00 54.03 120 LYS A CA 1
ATOM 980 C C . LYS A 1 120 ? 17.589 18.153 -14.970 1.00 54.03 120 LYS A C 1
ATOM 982 O O . LYS A 1 120 ? 16.981 17.225 -15.505 1.00 54.03 120 LYS A O 1
ATOM 987 N N . LEU A 1 121 ? 16.957 19.103 -14.277 1.00 54.31 121 LEU A N 1
ATOM 988 C CA . LEU A 1 121 ? 15.740 18.826 -13.523 1.00 54.31 121 LEU A CA 1
ATOM 989 C C . LEU A 1 121 ? 14.418 19.331 -14.089 1.00 54.31 121 LEU A C 1
ATOM 991 O O . LEU A 1 121 ? 13.416 18.799 -13.633 1.00 54.31 121 LEU A O 1
ATOM 995 N N . THR A 1 122 ? 14.325 20.291 -15.014 1.00 63.22 122 THR A N 1
ATOM 996 C CA . THR A 1 122 ? 12.991 20.859 -15.328 1.00 63.22 122 THR A CA 1
ATOM 997 C C . THR A 1 122 ? 11.999 19.801 -15.838 1.00 63.22 122 THR A C 1
ATOM 999 O O . THR A 1 122 ? 10.988 19.592 -15.166 1.00 63.22 122 THR A O 1
ATOM 1002 N N . PRO A 1 123 ? 12.304 19.008 -16.888 1.00 70.62 123 PRO A N 1
ATOM 1003 C CA . PRO A 1 123 ? 11.342 18.030 -17.401 1.00 70.62 123 PRO A CA 1
ATOM 1004 C C . PRO A 1 123 ? 11.115 16.841 -16.450 1.00 70.62 123 PRO A C 1
ATOM 1006 O O . PRO A 1 123 ? 9.994 16.361 -16.303 1.00 70.62 123 PRO A O 1
ATOM 1009 N N . ILE A 1 124 ? 12.166 16.369 -15.764 1.00 70.25 124 ILE A N 1
ATOM 1010 C CA . ILE A 1 124 ? 12.076 15.247 -14.806 1.00 70.25 124 ILE A CA 1
ATOM 1011 C C . ILE A 1 124 ? 11.265 15.658 -13.571 1.00 70.25 124 ILE A C 1
ATOM 1013 O O . ILE A 1 124 ? 10.394 14.916 -13.119 1.00 70.25 124 ILE A O 1
ATOM 1017 N N . LYS A 1 125 ? 11.507 16.861 -13.041 1.00 70.06 125 LYS A N 1
ATOM 1018 C CA . LYS A 1 125 ?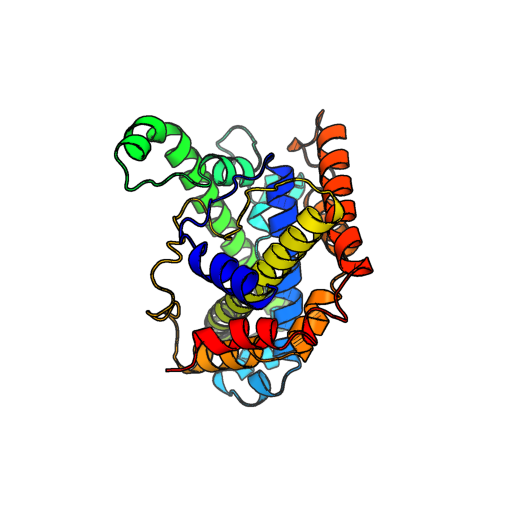 10.769 17.428 -11.906 1.00 70.06 125 LYS A CA 1
ATOM 1019 C C . LYS A 1 125 ? 9.311 17.657 -12.260 1.00 70.06 125 LYS A C 1
ATOM 1021 O O . LYS A 1 125 ? 8.451 17.355 -11.442 1.00 70.06 125 LYS A O 1
ATOM 1026 N N . GLU A 1 126 ? 9.029 18.172 -13.453 1.00 77.62 126 GLU A N 1
ATOM 1027 C CA . GLU A 1 126 ? 7.662 18.377 -13.933 1.00 77.62 126 GLU A CA 1
ATOM 1028 C C . GLU A 1 126 ? 6.917 17.051 -14.072 1.00 77.62 126 GLU A C 1
ATOM 1030 O O . GLU A 1 126 ? 5.812 16.926 -13.549 1.00 77.62 126 GLU A O 1
ATOM 1035 N N . LYS A 1 127 ? 7.544 16.030 -14.666 1.00 78.56 127 LYS A N 1
ATOM 1036 C CA . LYS A 1 127 ? 6.955 14.692 -14.812 1.00 78.56 127 LYS A CA 1
ATOM 1037 C C . LYS A 1 127 ? 6.708 14.002 -13.467 1.00 78.56 127 LYS A C 1
ATOM 1039 O O . LYS A 1 127 ? 5.647 13.410 -13.253 1.00 78.56 127 LYS A O 1
ATOM 1044 N N . ALA A 1 128 ? 7.660 14.100 -12.542 1.00 78.56 128 ALA A N 1
ATOM 1045 C CA . ALA A 1 128 ? 7.526 13.544 -11.200 1.00 78.56 128 ALA A CA 1
ATOM 1046 C C . ALA A 1 128 ? 6.472 14.284 -10.370 1.00 78.56 128 ALA A C 1
ATOM 1048 O O . ALA A 1 128 ? 5.654 13.644 -9.710 1.00 78.56 128 ALA A O 1
ATOM 1049 N N . LYS A 1 129 ? 6.448 15.621 -10.439 1.00 80.44 129 LYS A N 1
ATOM 1050 C CA . LYS A 1 129 ? 5.424 16.450 -9.795 1.00 80.44 129 LYS A CA 1
ATOM 1051 C C . LYS A 1 129 ? 4.040 16.120 -10.342 1.00 80.44 129 LYS A C 1
ATOM 1053 O O . LYS A 1 129 ? 3.142 15.846 -9.558 1.00 80.44 129 LYS A O 1
ATOM 1058 N N . PHE A 1 130 ? 3.894 16.076 -11.665 1.00 84.69 130 PHE A N 1
ATOM 1059 C CA . PHE A 1 130 ? 2.655 15.685 -12.327 1.00 84.69 130 PHE A CA 1
ATOM 1060 C C . PHE A 1 130 ? 2.163 14.332 -11.812 1.00 84.69 130 PHE A C 1
ATOM 1062 O O . PHE A 1 130 ? 1.029 14.227 -11.353 1.00 84.69 130 PHE A O 1
ATOM 1069 N N . SER A 1 131 ? 3.036 13.323 -11.809 1.00 86.44 131 SER A N 1
ATOM 1070 C CA . SER A 1 131 ? 2.682 11.977 -11.354 1.00 86.44 131 SER A CA 1
ATOM 1071 C C . SER A 1 131 ? 2.272 11.957 -9.885 1.00 86.44 131 SER A C 1
ATOM 1073 O O . SER A 1 131 ? 1.245 11.379 -9.548 1.00 86.44 131 SER A O 1
ATOM 1075 N N . LYS A 1 132 ? 3.023 12.641 -9.013 1.00 84.31 132 LYS A N 1
ATOM 1076 C CA . LYS A 1 132 ? 2.714 12.754 -7.583 1.00 84.31 132 LYS A CA 1
ATOM 1077 C C . LYS A 1 132 ? 1.368 13.436 -7.336 1.00 84.31 132 LYS A C 1
ATOM 1079 O O . LYS A 1 132 ? 0.565 12.927 -6.561 1.00 84.31 132 LYS A O 1
ATOM 1084 N N . ASP A 1 133 ? 1.120 14.564 -7.994 1.00 84.75 133 ASP A N 1
ATOM 1085 C CA . ASP A 1 133 ? -0.118 15.329 -7.831 1.00 84.75 133 ASP A CA 1
ATOM 1086 C C . ASP A 1 133 ? -1.334 14.496 -8.269 1.00 84.75 133 ASP A C 1
ATOM 1088 O O . ASP A 1 133 ? -2.364 14.492 -7.593 1.00 84.75 133 ASP A O 1
ATOM 1092 N N . HIS A 1 134 ? -1.199 13.731 -9.357 1.00 89.94 134 HIS A N 1
ATOM 1093 C CA . HIS A 1 134 ? -2.269 12.865 -9.852 1.00 89.94 134 HIS A CA 1
ATOM 1094 C C . HIS A 1 134 ? -2.468 11.636 -8.971 1.00 89.94 134 HIS A C 1
ATOM 1096 O O . HIS A 1 134 ? -3.605 11.311 -8.665 1.00 89.94 134 HIS A O 1
ATOM 1102 N N . ILE A 1 135 ? -1.401 11.004 -8.486 1.00 90.50 135 ILE A N 1
ATOM 1103 C CA . ILE A 1 135 ? -1.498 9.887 -7.535 1.00 90.50 135 ILE A CA 1
ATOM 1104 C C . ILE A 1 135 ? -2.239 10.314 -6.270 1.00 90.50 135 ILE A C 1
ATOM 1106 O O . ILE A 1 135 ? -3.219 9.675 -5.908 1.00 90.50 135 ILE A O 1
ATOM 1110 N N . ASN A 1 136 ? -1.863 11.448 -5.671 1.00 87.25 136 ASN A N 1
ATOM 1111 C CA . ASN A 1 136 ? -2.543 11.968 -4.481 1.00 87.25 136 ASN A CA 1
ATOM 1112 C C . ASN A 1 136 ? -4.031 12.246 -4.741 1.00 87.25 136 ASN A C 1
ATOM 1114 O O . ASN A 1 136 ? -4.882 11.991 -3.885 1.00 87.25 136 ASN A O 1
ATOM 1118 N N . ARG A 1 137 ? -4.354 12.777 -5.926 1.00 92.25 137 ARG A N 1
ATOM 1119 C CA . ARG A 1 137 ? -5.740 13.009 -6.333 1.00 92.25 137 ARG A CA 1
ATOM 1120 C C . ARG A 1 137 ? -6.507 11.694 -6.455 1.00 92.25 137 ARG A C 1
ATOM 1122 O O . ARG A 1 137 ? -7.601 11.597 -5.911 1.00 92.25 137 ARG A O 1
ATOM 1129 N N . ILE A 1 138 ? -5.941 10.704 -7.140 1.00 94.31 138 ILE A N 1
ATOM 1130 C CA . ILE A 1 138 ? -6.568 9.395 -7.337 1.00 94.31 138 ILE A CA 1
ATOM 1131 C C . ILE A 1 138 ? -6.750 8.687 -5.993 1.00 94.31 138 ILE A C 1
ATOM 1133 O O . ILE A 1 138 ? -7.833 8.181 -5.733 1.00 94.31 138 ILE A O 1
ATOM 1137 N N . ASP A 1 139 ? -5.755 8.708 -5.105 1.00 91.81 139 ASP A N 1
ATOM 1138 C CA . ASP A 1 139 ? -5.872 8.126 -3.762 1.00 91.81 139 ASP A CA 1
ATOM 1139 C C . ASP A 1 139 ? -6.996 8.782 -2.942 1.00 91.81 139 ASP A C 1
ATOM 1141 O O . ASP A 1 139 ? -7.717 8.088 -2.219 1.00 91.81 139 ASP A O 1
ATOM 1145 N N . SER A 1 140 ? -7.183 10.099 -3.092 1.00 92.00 140 SER A N 1
ATOM 1146 C CA . SER A 1 140 ? -8.291 10.835 -2.466 1.00 92.00 140 SER A CA 1
ATOM 1147 C C . SER A 1 140 ? -9.647 10.452 -3.072 1.00 92.00 140 SER A C 1
ATOM 1149 O O . SER A 1 140 ? -10.619 10.256 -2.344 1.00 92.00 140 SER A O 1
ATOM 1151 N N . GLU A 1 141 ? -9.724 10.326 -4.401 1.00 95.56 141 GLU A N 1
ATOM 1152 C CA . GLU A 1 141 ? -10.939 9.903 -5.108 1.00 95.56 141 GLU A CA 1
ATOM 1153 C C . GLU A 1 141 ? -11.311 8.450 -4.769 1.00 95.56 141 GLU A C 1
ATOM 1155 O O . GLU A 1 141 ? -12.481 8.172 -4.520 1.00 95.56 141 GLU A O 1
ATOM 1160 N N . LEU A 1 142 ? -10.332 7.546 -4.654 1.00 95.56 142 LEU A N 1
ATOM 1161 C CA . LEU A 1 142 ? -10.539 6.161 -4.221 1.00 95.56 142 LEU A CA 1
ATOM 1162 C C . LEU A 1 142 ? -11.122 6.084 -2.809 1.00 95.56 142 LEU A C 1
ATOM 1164 O O . LEU A 1 142 ? -12.066 5.326 -2.580 1.00 95.56 142 LEU A O 1
ATOM 1168 N N . PHE A 1 143 ? -10.593 6.879 -1.870 1.00 95.19 143 PHE A N 1
ATOM 1169 C CA . PHE A 1 143 ? -11.143 6.909 -0.516 1.00 95.19 143 PHE A CA 1
ATOM 1170 C C . PHE A 1 143 ? -12.579 7.433 -0.513 1.00 95.19 143 PHE A C 1
ATOM 1172 O O . PHE A 1 143 ? -13.455 6.843 0.118 1.00 95.19 143 PHE A O 1
ATOM 1179 N N . LYS A 1 144 ? -12.835 8.506 -1.265 1.00 95.44 144 LYS A N 1
ATOM 1180 C CA . LYS A 1 144 ? -14.173 9.073 -1.392 1.00 95.44 144 LYS A CA 1
ATOM 1181 C C . LYS A 1 144 ? -15.165 8.067 -1.979 1.00 95.44 144 LYS A C 1
ATOM 1183 O O . LYS A 1 144 ? -16.230 7.886 -1.406 1.00 95.44 144 LYS A O 1
ATOM 1188 N N . ASP A 1 145 ? -14.808 7.391 -3.069 1.00 95.69 145 ASP A N 1
ATOM 1189 C CA . ASP A 1 145 ? -15.657 6.376 -3.702 1.00 95.69 145 ASP A CA 1
ATOM 1190 C C . ASP A 1 145 ? -16.014 5.250 -2.716 1.00 95.69 145 ASP A C 1
ATOM 1192 O O . ASP A 1 145 ? -17.165 4.816 -2.643 1.00 95.69 145 ASP A O 1
ATOM 1196 N N . LEU A 1 146 ? -15.034 4.807 -1.922 1.00 95.50 146 LEU A N 1
ATOM 1197 C CA . LEU A 1 146 ? -15.232 3.798 -0.885 1.00 95.50 146 LEU A CA 1
ATOM 1198 C C . LEU A 1 146 ? -16.164 4.291 0.240 1.00 95.50 146 LEU A C 1
ATOM 1200 O O . LEU A 1 146 ? -17.015 3.534 0.712 1.00 95.50 146 LEU A O 1
ATOM 1204 N N . LEU A 1 147 ? -16.014 5.545 0.673 1.00 94.75 147 LEU A N 1
ATOM 1205 C CA . LEU A 1 147 ? -16.880 6.153 1.686 1.00 94.75 147 LEU A CA 1
ATOM 1206 C C . LEU A 1 147 ? -18.306 6.347 1.175 1.00 94.75 147 LEU A C 1
ATOM 1208 O O . LEU A 1 147 ? -19.245 6.011 1.891 1.00 94.75 147 LEU A O 1
ATOM 1212 N N . ASP A 1 148 ? -18.478 6.834 -0.053 1.00 94.75 148 ASP A N 1
ATOM 1213 C CA . ASP A 1 148 ? -19.789 7.033 -0.673 1.00 94.75 148 ASP A CA 1
ATOM 1214 C C . ASP A 1 148 ? -20.544 5.692 -0.781 1.00 94.75 148 ASP A C 1
ATOM 1216 O O . ASP A 1 148 ? -21.730 5.613 -0.439 1.00 94.75 148 ASP A O 1
ATOM 1220 N N . GLU A 1 149 ? -19.849 4.609 -1.157 1.00 94.44 149 GLU A N 1
ATOM 1221 C CA . GLU A 1 149 ? -20.404 3.249 -1.146 1.00 94.44 149 GLU A CA 1
ATOM 1222 C C . GLU A 1 149 ? -20.831 2.822 0.271 1.00 94.44 149 GLU A C 1
ATOM 1224 O O . GLU A 1 149 ? -21.947 2.330 0.470 1.00 94.44 149 GLU A O 1
ATOM 1229 N N . ALA A 1 150 ? -19.973 3.035 1.272 1.00 93.06 150 ALA A N 1
ATOM 1230 C CA . ALA A 1 150 ? -20.253 2.648 2.651 1.00 93.06 150 ALA A CA 1
ATOM 1231 C C . ALA A 1 150 ? -21.407 3.450 3.269 1.00 93.06 150 ALA A C 1
ATOM 1233 O O . ALA A 1 150 ? -22.252 2.877 3.954 1.00 93.06 150 ALA A O 1
ATOM 1234 N N . VAL A 1 151 ? -21.495 4.754 3.000 1.00 93.38 151 VAL A N 1
ATOM 1235 C CA . VAL A 1 151 ? -22.606 5.610 3.440 1.00 93.38 151 VAL A CA 1
ATOM 1236 C C . VAL A 1 151 ? -23.920 5.126 2.836 1.00 93.38 151 VAL A C 1
ATOM 1238 O O . VAL A 1 151 ? -24.914 5.010 3.557 1.00 93.38 151 VAL A O 1
ATOM 1241 N N . ALA A 1 152 ? -23.931 4.785 1.545 1.00 92.31 152 ALA A N 1
ATOM 1242 C CA . ALA A 1 152 ? -25.122 4.272 0.876 1.00 92.31 152 ALA A CA 1
ATOM 1243 C C . ALA A 1 152 ? -25.578 2.914 1.443 1.00 92.31 152 ALA A C 1
ATOM 1245 O O . ALA A 1 152 ? -26.777 2.692 1.620 1.00 92.31 152 ALA A O 1
ATOM 1246 N N . GLN A 1 153 ? -24.638 2.016 1.756 1.00 93.12 153 GLN A N 1
ATOM 1247 C CA . GLN A 1 153 ? -24.935 0.671 2.264 1.00 93.12 153 GLN A CA 1
ATOM 1248 C C . GLN A 1 153 ? -25.298 0.657 3.756 1.00 93.12 153 GLN A C 1
ATOM 1250 O O . GLN A 1 153 ? -26.250 -0.012 4.158 1.00 93.12 153 GLN A O 1
ATOM 1255 N N . LEU A 1 154 ? -24.543 1.385 4.581 1.00 90.50 154 LEU A N 1
ATOM 1256 C CA . LEU A 1 154 ? -24.601 1.311 6.045 1.00 90.50 154 LEU A CA 1
ATOM 1257 C C . LEU A 1 154 ? -25.375 2.471 6.684 1.00 90.50 154 LEU A C 1
ATOM 1259 O O . LEU A 1 154 ? -25.627 2.436 7.886 1.00 90.50 154 LEU A O 1
ATOM 1263 N N . LYS A 1 155 ? -25.782 3.479 5.899 1.00 90.88 155 LYS A N 1
ATOM 1264 C CA . LYS A 1 155 ? -26.495 4.683 6.368 1.00 90.88 155 LYS A CA 1
ATOM 1265 C C . LYS A 1 155 ? -25.736 5.429 7.474 1.00 90.88 155 LYS A C 1
ATOM 1267 O O . LYS A 1 155 ? -26.331 5.865 8.458 1.00 90.88 155 LYS A O 1
ATOM 1272 N N . ILE A 1 156 ? -24.421 5.566 7.302 1.00 91.06 156 ILE A N 1
ATOM 1273 C CA . ILE A 1 156 ? -23.534 6.233 8.266 1.00 91.06 156 ILE A CA 1
ATOM 1274 C C . ILE A 1 156 ? -23.890 7.733 8.345 1.00 91.06 156 ILE A C 1
ATOM 1276 O O . ILE A 1 156 ? -23.946 8.392 7.302 1.00 91.06 156 ILE A O 1
ATOM 1280 N N . PRO A 1 157 ? -24.123 8.300 9.545 1.00 92.94 157 PRO A N 1
ATOM 1281 C CA . PRO A 1 157 ? -24.346 9.735 9.720 1.00 92.94 157 PRO A CA 1
ATOM 1282 C C . PRO A 1 157 ? -23.149 10.578 9.262 1.00 92.94 157 PRO A C 1
ATOM 1284 O O . PRO A 1 157 ? -21.997 10.171 9.397 1.00 92.94 157 PRO A O 1
ATOM 1287 N N . LYS A 1 158 ? -23.399 11.798 8.777 1.00 90.88 158 LYS A N 1
ATOM 1288 C CA . LYS A 1 158 ? -22.356 12.685 8.229 1.00 90.88 158 LYS A CA 1
ATOM 1289 C C . LYS A 1 158 ? -21.255 13.011 9.243 1.00 90.88 158 LYS A C 1
ATOM 1291 O O . LYS A 1 158 ? -20.093 13.156 8.873 1.00 90.88 158 LYS A O 1
ATOM 1296 N N . GLU A 1 159 ? -21.625 13.162 10.506 1.00 93.06 159 GLU A N 1
ATOM 1297 C CA . GLU A 1 159 ? -20.709 13.429 11.612 1.00 93.06 159 GLU A CA 1
ATOM 1298 C C . GLU A 1 159 ? -19.756 12.247 11.825 1.00 93.06 159 GLU A C 1
ATOM 1300 O O . GLU A 1 159 ? -18.551 12.453 11.955 1.00 93.06 159 GLU A O 1
ATOM 1305 N N . GLU A 1 160 ? -20.278 11.019 11.750 1.00 94.69 160 GLU A N 1
ATOM 1306 C CA . GLU A 1 160 ? -19.487 9.789 11.859 1.00 94.69 160 GLU A CA 1
ATOM 1307 C C . GLU A 1 160 ? -18.567 9.578 10.656 1.00 94.69 160 GLU A C 1
ATOM 1309 O O . GLU A 1 160 ? -17.455 9.093 10.828 1.00 94.69 160 GLU A O 1
ATOM 1314 N N . VAL A 1 161 ? -18.981 9.983 9.449 1.00 93.75 161 VAL A N 1
ATOM 1315 C CA . VAL A 1 161 ? -18.107 9.941 8.262 1.00 93.75 161 VAL A CA 1
ATOM 1316 C C . VAL A 1 161 ? -16.869 10.815 8.472 1.00 93.75 161 VAL A C 1
ATOM 1318 O O . VAL A 1 161 ? -15.752 10.347 8.277 1.00 93.75 161 VAL A O 1
ATOM 1321 N N . LYS A 1 162 ? -17.048 12.057 8.939 1.00 94.31 162 LYS A N 1
ATOM 1322 C CA . LYS A 1 162 ? -15.924 12.979 9.187 1.00 94.31 162 LYS A CA 1
ATOM 1323 C C . LYS A 1 162 ? -14.991 12.490 10.290 1.00 94.31 162 LYS A C 1
ATOM 1325 O O . LYS A 1 162 ? -13.772 12.668 10.212 1.00 94.31 162 LYS A O 1
ATOM 1330 N N . GLU A 1 163 ? -15.567 11.918 11.344 1.00 95.25 163 GLU A N 1
ATOM 1331 C CA . GLU A 1 163 ? -14.799 11.297 12.418 1.00 95.25 163 GLU A CA 1
ATOM 1332 C C . GLU A 1 163 ? -13.998 10.106 11.879 1.00 95.25 163 GLU A C 1
ATOM 1334 O O . GLU A 1 163 ? -12.789 10.036 12.099 1.00 95.25 163 GLU A O 1
ATOM 1339 N N . PHE A 1 164 ? -14.638 9.233 11.094 1.00 96.38 164 PHE A N 1
ATOM 1340 C CA . PHE A 1 164 ? -13.987 8.104 10.442 1.00 96.38 164 PHE A CA 1
ATOM 1341 C C . PHE A 1 164 ? -12.825 8.559 9.555 1.00 96.38 164 PHE A C 1
ATOM 1343 O O . PHE A 1 164 ? -11.727 8.048 9.722 1.00 96.38 164 PHE A O 1
ATOM 1350 N N . GLU A 1 165 ? -13.013 9.548 8.676 1.00 94.19 165 GLU A N 1
ATOM 1351 C CA . GLU A 1 165 ? -11.946 10.102 7.824 1.00 94.19 165 GLU A CA 1
ATOM 1352 C C . GLU A 1 165 ? -10.741 10.583 8.644 1.00 94.19 165 GLU A C 1
ATOM 1354 O O . GLU A 1 165 ? -9.590 10.258 8.346 1.00 94.19 165 GLU A O 1
ATOM 1359 N N . THR A 1 166 ? -11.003 11.333 9.716 1.00 92.00 166 THR A N 1
ATOM 1360 C CA . THR A 1 166 ? -9.956 11.897 10.580 1.00 92.00 166 THR A CA 1
ATOM 1361 C C . THR A 1 166 ? -9.156 10.799 11.279 1.00 92.00 166 THR A C 1
ATOM 1363 O O . THR A 1 166 ? -7.923 10.837 11.314 1.00 92.00 166 THR A O 1
ATOM 1366 N N . VAL A 1 167 ? -9.852 9.813 11.844 1.00 93.44 167 VAL A N 1
ATOM 1367 C CA . VAL A 1 167 ? -9.231 8.708 12.576 1.00 93.44 167 VAL A CA 1
ATOM 1368 C C . VAL A 1 167 ? -8.551 7.727 11.616 1.00 93.44 167 VAL A C 1
ATOM 1370 O O . VAL A 1 167 ? -7.466 7.236 11.924 1.00 93.44 167 VAL A O 1
ATOM 1373 N N . MET A 1 168 ? -9.123 7.500 10.431 1.00 94.69 168 MET A N 1
ATOM 1374 C CA . MET A 1 168 ? -8.535 6.665 9.385 1.00 94.69 168 MET A CA 1
ATOM 1375 C C . MET A 1 168 ? -7.199 7.240 8.926 1.00 94.69 168 MET A C 1
ATOM 1377 O O . MET A 1 168 ? -6.227 6.501 8.870 1.00 94.69 168 MET A O 1
ATOM 1381 N N . ASN A 1 169 ? -7.095 8.555 8.710 1.00 89.94 169 ASN A N 1
ATOM 1382 C CA . ASN A 1 169 ? -5.820 9.187 8.351 1.00 89.94 169 ASN A CA 1
ATOM 1383 C C . ASN A 1 169 ? -4.729 8.938 9.408 1.00 89.94 169 ASN A C 1
ATOM 1385 O O . ASN A 1 169 ? -3.589 8.627 9.066 1.00 89.94 169 ASN A O 1
ATOM 1389 N N . ARG A 1 170 ? -5.063 9.034 10.704 1.00 88.44 170 ARG A N 1
ATOM 1390 C CA . ARG A 1 170 ? -4.118 8.711 11.793 1.00 88.44 170 ARG A CA 1
ATOM 1391 C C . ARG A 1 170 ? -3.728 7.235 11.777 1.00 88.44 170 ARG A C 1
ATOM 1393 O O . ARG A 1 170 ? -2.555 6.907 11.939 1.00 88.44 170 ARG A O 1
ATOM 1400 N N . PHE A 1 171 ? -4.702 6.356 11.561 1.00 92.06 171 PHE A N 1
ATOM 1401 C CA . PHE A 1 171 ? -4.483 4.919 11.459 1.00 92.06 171 PHE A CA 1
ATOM 1402 C C . PHE A 1 171 ? -3.579 4.562 10.275 1.00 92.06 171 PHE A C 1
ATOM 1404 O O . PHE A 1 171 ? -2.624 3.819 10.476 1.00 92.06 171 PHE A O 1
ATOM 1411 N N . GLU A 1 172 ? -3.805 5.145 9.092 1.00 89.38 172 GLU A N 1
ATOM 1412 C CA . GLU A 1 172 ? -2.969 4.974 7.894 1.00 89.38 172 GLU A CA 1
ATOM 1413 C C . GLU A 1 172 ? -1.517 5.372 8.146 1.00 89.38 172 GLU A C 1
ATOM 1415 O O . GLU A 1 172 ? -0.614 4.605 7.828 1.00 89.38 172 GLU A O 1
ATOM 1420 N N . VAL A 1 173 ? -1.282 6.513 8.801 1.00 83.81 173 VAL A N 1
ATOM 1421 C CA . VAL A 1 173 ? 0.075 6.948 9.169 1.00 83.81 173 VAL A CA 1
ATOM 1422 C C . VAL A 1 173 ? 0.773 5.917 10.062 1.00 83.81 173 VAL A C 1
ATOM 1424 O O . VAL A 1 173 ? 1.953 5.632 9.859 1.00 83.81 173 VAL A O 1
ATOM 1427 N N . ILE A 1 174 ? 0.064 5.335 11.037 1.00 83.69 174 ILE A N 1
ATOM 1428 C CA . ILE A 1 174 ? 0.626 4.310 11.930 1.00 83.69 174 ILE A CA 1
ATOM 1429 C C . ILE A 1 174 ? 0.984 3.047 11.142 1.00 83.69 174 ILE A C 1
ATOM 1431 O O . ILE A 1 174 ? 2.108 2.556 11.252 1.00 83.69 174 ILE A O 1
ATOM 1435 N N . ILE A 1 175 ? 0.038 2.499 10.374 1.00 89.56 175 ILE A N 1
ATOM 1436 C CA . ILE A 1 175 ? 0.235 1.223 9.672 1.00 89.56 175 ILE A CA 1
ATOM 1437 C C . ILE A 1 175 ? 1.265 1.345 8.543 1.00 89.56 175 ILE A C 1
ATOM 1439 O O . ILE A 1 175 ? 2.047 0.416 8.354 1.00 89.56 175 ILE A O 1
ATOM 1443 N N . ASP A 1 176 ? 1.314 2.489 7.852 1.00 83.25 176 ASP A N 1
ATOM 1444 C CA . ASP A 1 176 ? 2.299 2.789 6.813 1.00 83.25 176 ASP A CA 1
ATOM 1445 C C . ASP A 1 176 ? 3.704 2.849 7.417 1.00 83.25 176 ASP A C 1
ATOM 1447 O O . ASP A 1 176 ? 4.592 2.110 6.995 1.00 83.25 176 ASP A O 1
ATOM 1451 N N . LEU A 1 177 ? 3.889 3.637 8.484 1.00 77.81 177 LEU A N 1
ATOM 1452 C CA . LEU A 1 177 ? 5.170 3.747 9.183 1.00 77.81 177 LEU A CA 1
ATOM 1453 C C . LEU A 1 177 ? 5.661 2.385 9.686 1.00 77.81 177 LEU A C 1
ATOM 1455 O O . LEU A 1 177 ? 6.798 1.996 9.426 1.00 77.81 177 LEU A O 1
ATOM 1459 N N . VAL A 1 178 ? 4.800 1.640 10.384 1.00 79.81 178 VAL A N 1
ATOM 1460 C CA . VAL A 1 178 ? 5.148 0.319 10.924 1.00 79.81 178 VAL A CA 1
ATOM 1461 C C . VAL A 1 178 ? 5.518 -0.650 9.807 1.00 79.81 178 VAL A C 1
ATOM 1463 O O . VAL A 1 178 ? 6.495 -1.392 9.935 1.00 79.81 178 VAL A O 1
ATOM 1466 N N . ASN A 1 179 ? 4.752 -0.646 8.714 1.00 81.44 179 ASN A N 1
ATOM 1467 C CA . ASN A 1 179 ? 5.054 -1.476 7.563 1.00 81.44 179 ASN A CA 1
ATOM 1468 C C . ASN A 1 179 ? 6.402 -1.089 6.954 1.00 81.44 179 ASN A C 1
ATOM 1470 O O . ASN A 1 179 ? 7.220 -1.975 6.753 1.00 81.44 179 ASN A O 1
ATOM 1474 N N . ARG A 1 180 ? 6.675 0.200 6.717 1.00 73.94 180 ARG A N 1
ATOM 1475 C CA . ARG A 1 180 ? 7.950 0.671 6.147 1.00 73.94 180 ARG A CA 1
ATOM 1476 C C . ARG A 1 180 ? 9.145 0.213 6.961 1.00 73.94 180 ARG A C 1
ATOM 1478 O O . ARG A 1 180 ? 10.026 -0.425 6.401 1.00 73.94 180 ARG A O 1
ATOM 1485 N N . GLU A 1 181 ? 9.135 0.447 8.267 1.00 71.19 181 GLU A N 1
ATOM 1486 C CA . GLU A 1 181 ? 10.233 0.054 9.156 1.00 71.19 181 GLU A CA 1
ATOM 1487 C C . GLU A 1 181 ? 10.478 -1.465 9.115 1.00 71.19 181 GLU A C 1
ATOM 1489 O O . GLU A 1 181 ? 11.596 -1.927 8.879 1.00 71.19 181 GLU A O 1
ATOM 1494 N N . ILE A 1 182 ? 9.422 -2.279 9.256 1.00 68.31 182 ILE A N 1
ATOM 1495 C CA . ILE A 1 182 ? 9.558 -3.745 9.203 1.00 68.31 182 ILE A CA 1
ATOM 1496 C C . ILE A 1 182 ? 9.996 -4.203 7.806 1.00 68.31 182 ILE A C 1
ATOM 1498 O O . ILE A 1 182 ? 10.781 -5.145 7.666 1.00 68.31 182 ILE A O 1
ATOM 1502 N N . PHE A 1 183 ? 9.483 -3.567 6.761 1.00 69.12 183 PHE A N 1
ATOM 1503 C CA . PHE A 1 183 ? 9.748 -3.937 5.383 1.00 69.12 183 PHE A CA 1
ATOM 1504 C C . PHE A 1 183 ? 11.173 -3.582 4.953 1.00 69.12 183 PHE A C 1
ATOM 1506 O O . PHE A 1 183 ? 11.832 -4.396 4.305 1.00 69.12 183 PHE A O 1
ATOM 1513 N N . GLU A 1 184 ? 11.687 -2.423 5.360 1.00 63.28 184 GLU A N 1
ATOM 1514 C CA . GLU A 1 184 ? 13.078 -2.019 5.159 1.00 63.28 184 GLU A CA 1
ATOM 1515 C C . GLU A 1 184 ? 14.047 -2.965 5.870 1.00 63.28 184 GLU A C 1
ATOM 1517 O O . GLU A 1 184 ? 15.048 -3.381 5.275 1.00 63.28 184 GLU A O 1
ATOM 1522 N N . GLU A 1 185 ? 13.727 -3.392 7.094 1.00 59.50 185 GLU A N 1
ATOM 1523 C CA . GLU A 1 185 ? 14.499 -4.409 7.809 1.00 59.50 185 GLU A CA 1
ATOM 1524 C C . GLU A 1 185 ? 14.472 -5.760 7.086 1.00 59.50 185 GLU A C 1
ATOM 1526 O O . GLU A 1 185 ? 15.524 -6.354 6.835 1.00 59.50 185 GLU A O 1
ATOM 1531 N N . LEU A 1 186 ? 13.282 -6.249 6.713 1.00 61.34 186 LEU A N 1
ATOM 1532 C CA . LEU A 1 186 ? 13.126 -7.516 5.996 1.00 61.34 186 LEU A CA 1
ATOM 1533 C C . LEU A 1 186 ? 13.835 -7.484 4.641 1.00 61.34 186 LEU A C 1
ATOM 1535 O O . LEU A 1 186 ? 14.433 -8.482 4.241 1.00 61.34 186 LEU A O 1
ATOM 1539 N N . ARG A 1 187 ? 13.793 -6.357 3.930 1.00 62.56 187 ARG A N 1
ATOM 1540 C CA . ARG A 1 187 ? 14.471 -6.172 2.646 1.00 62.56 187 ARG A CA 1
ATOM 1541 C C . ARG A 1 187 ? 15.982 -6.119 2.819 1.00 62.56 187 ARG A C 1
ATOM 1543 O O . ARG A 1 187 ? 16.685 -6.835 2.115 1.00 62.56 187 ARG A O 1
ATOM 1550 N N . SER A 1 188 ? 16.477 -5.351 3.785 1.00 58.94 188 SER A N 1
ATOM 1551 C CA . SER A 1 188 ? 17.905 -5.306 4.128 1.00 58.94 188 SER A CA 1
ATOM 1552 C C . SER A 1 188 ? 18.427 -6.685 4.526 1.00 58.94 188 SER A C 1
ATOM 1554 O O . SER A 1 188 ? 19.529 -7.079 4.150 1.00 58.94 188 SER A O 1
ATOM 1556 N N . PHE A 1 189 ? 17.617 -7.456 5.247 1.00 59.81 189 PHE A N 1
ATOM 1557 C CA . PHE A 1 189 ? 17.930 -8.832 5.586 1.00 59.81 189 PHE A CA 1
ATOM 1558 C C . PHE A 1 189 ? 18.000 -9.735 4.350 1.00 59.81 189 PHE A C 1
ATOM 1560 O O . PHE A 1 189 ? 19.038 -10.348 4.115 1.00 59.81 189 PHE A O 1
ATOM 1567 N N . ARG A 1 190 ? 16.940 -9.748 3.525 1.00 62.47 190 ARG A N 1
ATOM 1568 C CA . ARG A 1 190 ? 16.881 -10.496 2.255 1.00 62.47 190 ARG A CA 1
ATOM 1569 C C . ARG A 1 190 ? 18.106 -10.223 1.391 1.00 62.47 190 ARG A C 1
ATOM 1571 O O . ARG A 1 190 ? 18.704 -11.147 0.853 1.00 62.47 190 ARG A O 1
ATOM 1578 N N . HIS A 1 191 ? 18.485 -8.955 1.327 1.00 64.69 191 HIS A N 1
ATOM 1579 C CA . HIS A 1 191 ? 19.631 -8.471 0.584 1.00 64.69 191 HIS A CA 1
ATOM 1580 C C . HIS A 1 191 ? 20.965 -9.032 1.073 1.00 64.69 191 HIS A C 1
ATOM 1582 O O . HIS A 1 191 ? 21.764 -9.542 0.291 1.00 64.69 191 HIS A O 1
ATOM 1588 N N . ASN A 1 192 ? 21.202 -8.969 2.384 1.00 60.59 192 ASN A N 1
ATOM 1589 C CA . ASN A 1 192 ? 22.414 -9.511 2.991 1.00 60.59 192 ASN A CA 1
ATOM 1590 C C . ASN A 1 192 ? 22.501 -11.030 2.793 1.00 60.59 192 ASN A C 1
ATOM 1592 O O . ASN A 1 192 ? 23.578 -11.552 2.509 1.00 60.59 192 ASN A O 1
ATOM 1596 N N . THR A 1 193 ? 21.375 -11.735 2.910 1.00 61.75 193 THR A N 1
ATOM 1597 C CA . THR A 1 193 ? 21.298 -13.179 2.671 1.00 61.75 193 THR A CA 1
ATOM 1598 C C . THR A 1 193 ? 21.558 -13.513 1.198 1.00 61.75 193 THR A C 1
ATOM 1600 O O . THR A 1 193 ? 22.304 -14.445 0.912 1.00 61.75 193 THR A O 1
ATOM 1603 N N . GLU A 1 194 ? 21.018 -12.745 0.248 1.00 62.50 194 GLU A N 1
ATOM 1604 C CA . GLU A 1 194 ? 21.280 -12.936 -1.184 1.00 62.50 194 GLU A CA 1
ATOM 1605 C C . GLU A 1 194 ? 22.767 -12.763 -1.521 1.00 62.50 194 GLU A C 1
ATOM 1607 O O . GLU A 1 194 ? 23.336 -13.611 -2.210 1.00 62.50 194 GLU A O 1
ATOM 1612 N N . GLN A 1 195 ? 23.429 -11.733 -0.983 1.00 64.44 195 GLN A N 1
ATOM 1613 C CA . GLN A 1 195 ? 24.879 -11.554 -1.144 1.00 64.44 195 GLN A CA 1
ATOM 1614 C C . GLN A 1 195 ? 25.669 -12.766 -0.647 1.00 64.44 195 GLN A C 1
ATOM 1616 O O . GLN A 1 195 ? 26.573 -13.234 -1.333 1.00 64.44 195 GLN A O 1
ATOM 1621 N N . GLN A 1 196 ? 25.313 -13.284 0.533 1.00 62.16 196 GLN A N 1
ATOM 1622 C CA . GLN A 1 196 ? 25.981 -14.445 1.128 1.00 62.16 196 GLN A CA 1
ATOM 1623 C C . GLN A 1 196 ? 25.751 -15.730 0.330 1.00 62.16 196 GLN A C 1
ATOM 1625 O O . GLN A 1 196 ? 26.639 -16.571 0.261 1.00 62.16 196 GLN A O 1
ATOM 1630 N N . LEU A 1 197 ? 24.562 -15.903 -0.251 1.00 60.97 197 LEU A N 1
ATOM 1631 C CA . LEU A 1 197 ? 24.212 -17.106 -1.008 1.00 60.97 197 LEU A CA 1
ATOM 1632 C C . LEU A 1 197 ? 24.733 -17.088 -2.448 1.00 60.97 197 LEU A C 1
ATOM 1634 O O . LEU A 1 197 ? 24.864 -18.148 -3.054 1.00 60.97 197 LEU A O 1
ATOM 1638 N N . THR A 1 198 ? 24.983 -15.906 -3.013 1.00 64.44 198 THR A N 1
ATOM 1639 C CA . THR A 1 198 ? 25.362 -15.751 -4.426 1.00 64.44 198 THR A CA 1
ATOM 1640 C C . THR A 1 198 ? 26.823 -15.356 -4.637 1.00 64.44 198 THR A C 1
ATOM 1642 O O . THR A 1 198 ? 27.239 -15.247 -5.789 1.00 64.44 198 THR A O 1
ATOM 1645 N N . ASP A 1 199 ? 27.586 -15.110 -3.563 1.00 57.62 199 ASP A N 1
ATOM 1646 C CA . ASP A 1 199 ? 28.953 -14.555 -3.585 1.00 57.62 199 ASP A CA 1
ATOM 1647 C C . ASP A 1 199 ? 29.088 -13.267 -4.430 1.00 57.62 199 ASP A C 1
ATOM 1649 O O . ASP A 1 199 ? 30.182 -12.850 -4.822 1.00 57.62 199 ASP A O 1
ATOM 1653 N N . LYS A 1 200 ? 27.968 -12.587 -4.708 1.00 53.81 200 LYS A N 1
ATOM 1654 C CA . LYS A 1 200 ? 27.944 -11.308 -5.414 1.00 53.81 200 LYS A CA 1
ATOM 1655 C C . LYS A 1 200 ? 27.998 -10.180 -4.394 1.00 53.81 200 LYS A C 1
ATOM 1657 O O . LYS A 1 200 ? 27.172 -10.092 -3.491 1.00 53.81 200 LYS A O 1
ATOM 1662 N N . ALA A 1 201 ? 28.943 -9.261 -4.573 1.00 49.84 201 ALA A N 1
ATOM 1663 C CA . ALA A 1 201 ? 28.981 -8.014 -3.818 1.00 49.84 201 ALA A CA 1
ATOM 1664 C C . ALA A 1 201 ? 27.850 -7.086 -4.293 1.00 49.84 201 ALA A C 1
ATOM 1666 O O . ALA A 1 201 ? 28.043 -6.268 -5.194 1.00 49.84 201 ALA A O 1
ATOM 1667 N N . ILE A 1 202 ? 26.657 -7.219 -3.712 1.00 48.28 202 ILE A N 1
ATOM 1668 C CA . ILE A 1 202 ? 25.516 -6.374 -4.071 1.00 48.28 202 ILE A CA 1
ATOM 1669 C C . ILE A 1 202 ? 25.579 -5.075 -3.244 1.00 48.28 202 ILE A C 1
ATOM 1671 O O . ILE A 1 202 ? 25.232 -5.041 -2.073 1.00 48.28 202 ILE A O 1
ATOM 1675 N N . LYS A 1 203 ? 26.044 -3.965 -3.829 1.00 42.62 203 LYS A N 1
ATOM 1676 C CA . LYS A 1 2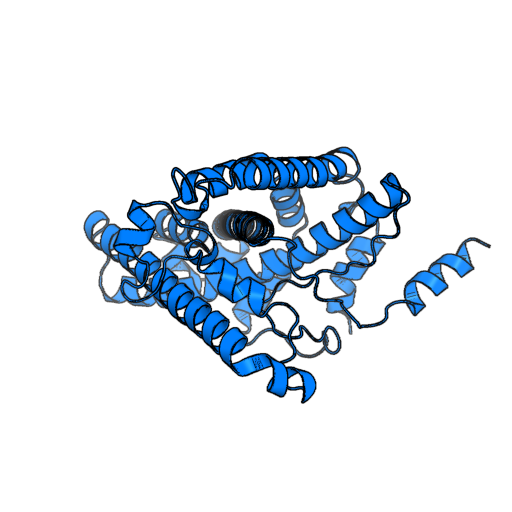03 ? 26.351 -2.685 -3.127 1.00 42.62 203 LYS A CA 1
ATOM 1677 C C . LYS A 1 203 ? 25.142 -1.886 -2.604 1.00 42.62 203 LYS A C 1
ATOM 1679 O O . LYS A 1 203 ? 25.251 -0.713 -2.264 1.00 42.62 203 LYS A O 1
ATOM 1684 N N . GLU A 1 204 ? 23.985 -2.507 -2.571 1.00 47.22 204 GLU A N 1
ATOM 1685 C CA . GLU A 1 204 ? 22.689 -1.863 -2.461 1.00 47.22 204 GLU A CA 1
ATOM 1686 C C . GLU A 1 204 ? 22.249 -1.718 -0.990 1.00 47.22 204 GLU A C 1
ATOM 1688 O O . GLU A 1 204 ? 22.289 -2.674 -0.220 1.00 47.22 204 GLU A O 1
ATOM 1693 N N . LYS A 1 205 ? 21.838 -0.513 -0.583 1.00 43.88 205 LYS A N 1
ATOM 1694 C CA . LYS A 1 205 ? 21.060 -0.272 0.646 1.00 43.88 205 LYS A CA 1
ATOM 1695 C C . LYS A 1 205 ? 19.699 0.265 0.204 1.00 43.88 205 LYS A C 1
ATOM 1697 O O . LYS A 1 205 ? 19.620 0.893 -0.841 1.00 43.88 205 LYS A O 1
ATOM 1702 N N . PHE A 1 206 ? 18.623 -0.011 0.930 1.00 44.66 206 PHE A N 1
ATOM 1703 C CA . PHE A 1 206 ? 17.277 0.384 0.506 1.00 44.66 206 PHE A CA 1
ATOM 1704 C C . PHE A 1 206 ? 16.707 1.401 1.478 1.00 44.66 206 PHE A C 1
ATOM 1706 O O . PHE A 1 206 ? 16.813 1.201 2.682 1.00 44.66 206 PHE A O 1
ATOM 1713 N N . ILE A 1 207 ? 16.108 2.464 0.945 1.00 41.25 207 ILE A N 1
ATOM 1714 C CA . ILE A 1 207 ? 15.194 3.320 1.694 1.00 41.25 207 ILE A CA 1
ATOM 1715 C C . ILE A 1 207 ? 13.988 3.596 0.810 1.00 41.25 207 ILE A C 1
ATOM 1717 O O . ILE A 1 207 ? 14.148 3.907 -0.374 1.00 41.25 207 ILE A O 1
ATOM 1721 N N . PHE A 1 208 ? 12.802 3.443 1.383 1.00 40.88 208 PHE A N 1
ATOM 1722 C CA . PHE A 1 208 ? 11.535 3.564 0.692 1.00 40.88 208 PHE A CA 1
ATOM 1723 C C . PHE A 1 208 ? 10.973 4.980 0.853 1.00 40.88 208 PHE A C 1
ATOM 1725 O O . PHE A 1 208 ? 10.079 5.200 1.664 1.00 40.88 208 PHE A O 1
ATOM 1732 N N . GLU A 1 209 ? 11.455 5.948 0.059 1.00 43.59 209 GLU A N 1
ATOM 1733 C CA . GLU A 1 209 ? 10.604 7.087 -0.316 1.00 43.59 209 GLU A CA 1
ATOM 1734 C C . GLU A 1 209 ? 11.078 7.905 -1.535 1.00 43.59 209 GLU A C 1
ATOM 1736 O O . GLU A 1 209 ? 12.227 8.331 -1.645 1.00 43.59 209 GLU A O 1
ATOM 1741 N N . PHE A 1 210 ? 10.120 8.151 -2.434 1.00 45.09 210 PHE A N 1
ATOM 1742 C CA . PHE A 1 210 ? 10.036 9.158 -3.502 1.00 45.09 210 PHE A CA 1
ATOM 1743 C C . PHE A 1 210 ? 11.115 10.240 -3.564 1.00 45.09 210 PHE A C 1
ATOM 1745 O O . PHE A 1 210 ? 10.880 11.347 -3.084 1.00 45.09 210 PHE A O 1
ATOM 1752 N N . GLY A 1 211 ? 12.238 9.984 -4.247 1.00 34.12 211 GLY A N 1
ATOM 1753 C CA . GLY A 1 211 ? 13.142 11.053 -4.711 1.00 34.12 211 GLY A CA 1
ATOM 1754 C C . GLY A 1 211 ? 13.591 12.043 -3.626 1.00 34.12 211 GLY A C 1
ATOM 1755 O O . GLY A 1 211 ? 14.038 13.142 -3.936 1.00 34.12 211 GLY A O 1
ATOM 1756 N N . HIS A 1 212 ? 13.454 11.676 -2.354 1.00 31.28 212 HIS A N 1
ATOM 1757 C CA . HIS A 1 212 ? 13.865 12.467 -1.220 1.00 31.28 212 HIS A CA 1
ATOM 1758 C C . HIS A 1 212 ? 14.943 11.677 -0.522 1.00 31.28 212 HIS A C 1
ATOM 1760 O O . HIS A 1 212 ? 14.802 10.491 -0.229 1.00 31.28 212 HIS A O 1
ATOM 1766 N N . LYS A 1 213 ? 16.045 12.372 -0.265 1.00 30.95 213 LYS A N 1
ATOM 1767 C CA . LYS A 1 213 ? 17.113 11.876 0.575 1.00 30.95 213 LYS A CA 1
ATOM 1768 C C . LYS A 1 213 ? 16.510 11.610 1.949 1.00 30.95 213 LYS A C 1
ATOM 1770 O O . LYS A 1 213 ? 16.374 12.511 2.771 1.00 30.95 213 LYS A O 1
ATOM 1775 N N . PHE A 1 214 ? 16.160 10.365 2.204 1.00 34.72 214 PHE A N 1
ATOM 1776 C CA . PHE A 1 214 ? 16.152 9.822 3.544 1.00 34.72 214 PHE A CA 1
ATOM 1777 C C . PHE A 1 214 ? 17.599 9.860 4.035 1.00 34.72 214 PHE A C 1
ATOM 1779 O O . PHE A 1 214 ? 18.428 8.970 3.843 1.00 34.72 214 PHE A O 1
ATOM 1786 N N . VAL A 1 215 ? 17.957 11.017 4.564 1.00 27.58 215 VAL A N 1
ATOM 1787 C CA . VAL A 1 215 ? 19.194 11.212 5.282 1.00 27.58 215 VAL A CA 1
ATOM 1788 C C . VAL A 1 215 ? 19.055 10.337 6.528 1.00 27.58 215 VAL A C 1
ATOM 1790 O O . VAL A 1 215 ? 18.510 10.766 7.540 1.00 27.58 215 VAL A O 1
ATOM 1793 N N . ALA A 1 216 ? 19.553 9.099 6.467 1.00 31.12 216 ALA A N 1
ATOM 1794 C CA . ALA A 1 216 ? 19.784 8.232 7.626 1.00 31.12 216 ALA A CA 1
ATOM 1795 C C . ALA A 1 216 ? 20.920 8.795 8.511 1.00 31.12 216 ALA A C 1
ATOM 1797 O O . ALA A 1 216 ? 21.824 8.079 8.936 1.00 31.12 216 ALA A O 1
ATOM 1798 N N . VAL A 1 217 ? 20.938 10.116 8.708 1.00 24.56 217 VAL A N 1
ATOM 1799 C CA . VAL A 1 217 ? 21.957 10.854 9.460 1.00 24.56 217 VAL A CA 1
ATOM 1800 C C . VAL A 1 217 ? 21.353 11.465 10.722 1.00 24.56 217 VAL A C 1
ATOM 1802 O O . VAL A 1 217 ? 22.104 11.965 11.550 1.00 24.56 217 VAL A O 1
ATOM 1805 N N . ASP A 1 218 ? 20.040 11.342 10.956 1.00 27.69 218 ASP A N 1
ATOM 1806 C CA . ASP A 1 218 ? 19.482 11.730 12.251 1.00 27.69 218 ASP A CA 1
ATOM 1807 C C . ASP A 1 218 ? 18.229 10.947 12.665 1.00 27.69 218 ASP A C 1
ATOM 1809 O O . ASP A 1 218 ? 17.139 11.489 12.808 1.00 27.69 218 ASP A O 1
ATOM 1813 N N . THR A 1 219 ? 18.399 9.652 12.937 1.00 35.50 219 THR A N 1
ATOM 1814 C CA . THR A 1 219 ? 17.366 8.833 13.594 1.00 35.50 219 THR A CA 1
ATOM 1815 C C . THR A 1 219 ? 17.125 9.223 15.062 1.00 35.50 219 THR A C 1
ATOM 1817 O O . THR A 1 219 ? 16.363 8.551 15.752 1.00 35.50 219 THR A O 1
ATOM 1820 N N . LYS A 1 220 ? 17.788 10.270 15.581 1.00 33.72 220 LYS A N 1
ATOM 1821 C CA . LYS A 1 220 ? 17.618 10.743 16.965 1.00 33.72 220 LYS A CA 1
ATOM 1822 C C . LYS A 1 220 ? 16.524 11.797 17.107 1.00 33.72 220 LYS A C 1
ATOM 1824 O O . LYS A 1 220 ? 16.073 12.028 18.225 1.00 33.72 220 LYS A O 1
ATOM 1829 N N . ASN A 1 221 ? 16.080 12.408 16.009 1.00 34.97 221 ASN A N 1
ATOM 1830 C CA . ASN A 1 221 ? 14.997 13.382 16.015 1.00 34.97 221 ASN A CA 1
ATOM 1831 C C . ASN A 1 221 ? 13.720 12.737 15.461 1.00 34.97 221 ASN A C 1
ATOM 1833 O O . ASN A 1 221 ? 13.656 12.358 14.297 1.00 34.97 221 ASN A O 1
ATOM 1837 N N . ASN A 1 222 ? 12.724 12.584 16.341 1.00 40.91 222 ASN A N 1
ATOM 1838 C CA . ASN A 1 222 ? 11.424 11.947 16.118 1.00 40.91 222 ASN A CA 1
ATOM 1839 C C . ASN A 1 222 ? 10.865 12.145 14.690 1.00 40.91 222 ASN A C 1
ATOM 1841 O O . ASN A 1 222 ? 10.357 13.215 14.362 1.00 40.91 222 ASN A O 1
ATOM 1845 N N . TYR A 1 223 ? 10.844 11.069 13.892 1.00 46.97 223 TYR A N 1
ATOM 1846 C CA . TYR A 1 223 ? 10.121 10.951 12.607 1.00 46.97 223 TYR A CA 1
ATOM 1847 C C . TYR A 1 223 ? 8.601 11.150 12.730 1.00 46.97 223 TYR A C 1
ATOM 1849 O O . TYR A 1 223 ? 7.869 11.201 11.744 1.00 46.97 223 TYR A O 1
ATOM 1857 N N . TRP A 1 224 ? 8.118 11.265 13.960 1.00 48.25 224 TRP A N 1
ATOM 1858 C CA . TRP A 1 224 ? 6.721 11.391 14.290 1.00 48.25 224 TRP A CA 1
ATOM 1859 C C . TRP A 1 224 ? 6.272 12.859 14.263 1.00 48.25 224 TRP A C 1
ATOM 1861 O O . TRP A 1 224 ? 6.630 13.640 15.143 1.00 48.25 224 TRP A O 1
ATOM 1871 N N . LYS A 1 225 ? 5.456 13.227 13.268 1.00 50.62 225 LYS A N 1
ATOM 1872 C CA . LYS A 1 225 ? 4.758 14.530 13.202 1.00 50.62 225 LYS A CA 1
ATOM 1873 C C . LYS A 1 225 ? 3.283 14.460 13.639 1.00 50.62 225 LYS A C 1
ATOM 1875 O O . LYS A 1 225 ? 2.568 15.446 13.487 1.00 50.62 225 LYS A O 1
ATOM 1880 N N . GLY A 1 226 ? 2.819 13.308 14.131 1.00 54.59 226 GLY A N 1
ATOM 1881 C CA . GLY A 1 226 ? 1.432 13.090 14.567 1.00 54.59 226 GLY A CA 1
ATOM 1882 C C . GLY A 1 226 ? 1.227 13.245 16.082 1.00 54.59 226 GLY A C 1
ATOM 1883 O O . GLY A 1 226 ? 2.075 13.788 16.788 1.00 54.59 226 GLY A O 1
ATOM 1884 N N . HIS A 1 227 ? 0.136 12.693 16.622 1.00 65.62 227 HIS A N 1
ATOM 1885 C CA . HIS A 1 227 ? -0.150 12.712 18.065 1.00 65.62 227 HIS A CA 1
ATOM 1886 C C . HIS A 1 227 ? 0.745 11.749 18.857 1.00 65.62 227 HIS A C 1
ATOM 1888 O O . HIS A 1 227 ? 1.016 10.644 18.406 1.00 65.62 227 HIS A O 1
ATOM 1894 N N . GLU A 1 228 ? 1.191 12.120 20.058 1.00 68.94 228 GLU A N 1
ATOM 1895 C CA . GLU A 1 228 ? 2.078 11.271 20.876 1.00 68.94 228 GLU A CA 1
ATOM 1896 C C . GLU A 1 228 ? 1.484 9.878 21.178 1.00 68.94 228 GLU A C 1
ATOM 1898 O O . GLU A 1 228 ? 2.210 8.883 21.194 1.00 68.94 228 GLU A O 1
ATOM 1903 N N . SER A 1 229 ? 0.158 9.782 21.334 1.00 73.50 229 SER A N 1
ATOM 1904 C CA . SER A 1 229 ? -0.542 8.508 21.553 1.00 73.50 229 SER A CA 1
ATOM 1905 C C . SER A 1 229 ? -0.425 7.536 20.372 1.00 73.50 229 SER A C 1
ATOM 1907 O O . SER A 1 229 ? -0.314 6.329 20.583 1.00 73.50 229 SER A O 1
ATOM 1909 N N . ASP A 1 230 ? -0.374 8.045 19.144 1.00 78.31 230 ASP A N 1
ATOM 1910 C CA . ASP A 1 230 ? -0.204 7.251 17.923 1.00 78.31 230 ASP A CA 1
ATOM 1911 C C . ASP A 1 230 ? 1.242 6.741 17.792 1.00 78.31 230 ASP A C 1
ATOM 1913 O O . ASP A 1 230 ? 1.476 5.595 17.399 1.00 78.31 230 ASP A O 1
ATOM 1917 N N . ALA A 1 231 ? 2.222 7.556 18.208 1.00 73.81 231 ALA A N 1
ATOM 1918 C CA . ALA A 1 231 ? 3.626 7.148 18.265 1.00 73.81 231 ALA A CA 1
ATOM 1919 C C . ALA A 1 231 ? 3.824 5.954 19.205 1.00 73.81 231 ALA A C 1
ATOM 1921 O O . ALA A 1 231 ? 4.619 5.057 18.924 1.00 73.81 231 ALA A O 1
ATOM 1922 N N . GLN A 1 232 ? 3.097 5.930 20.326 1.00 76.75 232 GLN A N 1
ATOM 1923 C CA . GLN A 1 232 ? 3.132 4.805 21.252 1.00 76.75 232 GLN A CA 1
ATOM 1924 C C . GLN A 1 232 ? 2.576 3.523 20.614 1.00 76.75 232 GLN A C 1
ATOM 1926 O O . GLN A 1 232 ? 3.216 2.478 20.729 1.00 76.75 232 GLN A O 1
ATOM 1931 N N . ILE A 1 233 ? 1.455 3.600 19.886 1.00 82.81 233 ILE A N 1
ATOM 1932 C CA . ILE A 1 233 ? 0.895 2.453 19.148 1.00 82.81 233 ILE A CA 1
ATOM 1933 C C . ILE A 1 233 ? 1.926 1.913 18.149 1.00 82.81 233 ILE A C 1
ATOM 1935 O O . ILE A 1 233 ? 2.203 0.713 18.134 1.00 82.81 233 ILE A O 1
ATOM 1939 N N . ALA A 1 234 ? 2.547 2.794 17.358 1.00 78.06 234 ALA A N 1
ATOM 1940 C CA . ALA A 1 234 ? 3.582 2.405 16.404 1.00 78.06 234 ALA A CA 1
ATOM 1941 C C . ALA A 1 234 ? 4.769 1.708 17.095 1.00 78.06 234 ALA A C 1
ATOM 1943 O O . ALA A 1 234 ? 5.205 0.650 16.645 1.00 78.06 234 ALA A O 1
ATOM 1944 N N . ARG A 1 235 ? 5.253 2.232 18.233 1.00 73.56 235 ARG A N 1
ATOM 1945 C CA . ARG A 1 235 ? 6.335 1.602 19.018 1.00 73.56 235 ARG A CA 1
ATOM 1946 C C . ARG A 1 235 ? 5.962 0.204 19.507 1.00 73.56 235 ARG A C 1
ATOM 1948 O O . ARG A 1 235 ? 6.767 -0.720 19.386 1.00 73.56 235 ARG A O 1
ATOM 1955 N N . GLU A 1 236 ? 4.759 0.032 20.047 1.00 81.25 236 GLU A N 1
ATOM 1956 C CA . GLU A 1 236 ? 4.285 -1.268 20.531 1.00 81.25 236 GLU A CA 1
ATOM 1957 C C . GLU A 1 236 ? 4.168 -2.291 19.387 1.00 81.25 236 GLU A C 1
ATOM 1959 O O . GLU A 1 236 ? 4.565 -3.451 19.539 1.00 81.25 236 GLU A O 1
ATOM 1964 N N . LEU A 1 237 ? 3.712 -1.859 18.206 1.00 80.00 237 LEU A N 1
ATOM 1965 C CA . LEU A 1 237 ? 3.667 -2.694 17.005 1.00 80.00 237 LEU A CA 1
ATOM 1966 C C . LEU A 1 237 ? 5.063 -3.056 16.487 1.00 80.00 237 LEU A C 1
ATOM 1968 O O . LEU A 1 237 ? 5.317 -4.225 16.198 1.00 80.00 237 LEU A O 1
ATOM 1972 N N . LEU A 1 238 ? 5.993 -2.101 16.429 1.00 74.12 238 LEU A N 1
ATOM 1973 C CA . LEU A 1 238 ? 7.381 -2.353 16.027 1.00 74.12 238 LEU A CA 1
ATOM 1974 C C . LEU A 1 238 ? 8.103 -3.289 17.002 1.00 74.12 238 LEU A C 1
ATOM 1976 O O . LEU A 1 238 ? 8.964 -4.064 16.590 1.00 74.12 238 LEU A O 1
ATOM 1980 N N . ALA A 1 239 ? 7.739 -3.294 18.285 1.00 74.25 239 ALA A N 1
ATOM 1981 C CA . ALA A 1 239 ? 8.241 -4.269 19.252 1.00 74.25 239 ALA A CA 1
ATOM 1982 C C . ALA A 1 239 ? 7.590 -5.663 19.103 1.00 74.25 239 ALA A C 1
ATOM 1984 O O . ALA A 1 239 ? 8.141 -6.663 19.575 1.00 74.25 239 ALA A O 1
ATOM 1985 N N . SER A 1 240 ? 6.440 -5.770 18.429 1.00 78.38 240 SER A N 1
ATOM 1986 C CA . SER A 1 240 ? 5.656 -7.004 18.334 1.00 78.38 240 SER A CA 1
ATOM 1987 C C . SER A 1 240 ? 6.322 -8.060 17.450 1.00 78.38 240 SER A C 1
ATOM 1989 O O . SER A 1 240 ? 6.233 -8.061 16.220 1.00 78.38 240 SER A O 1
ATOM 1991 N N . GLN A 1 241 ? 6.907 -9.070 18.094 1.00 77.06 241 GLN A N 1
ATOM 1992 C CA . GLN A 1 241 ? 7.425 -10.250 17.400 1.00 77.06 241 GLN A CA 1
ATOM 1993 C C . GLN A 1 241 ? 6.321 -11.030 16.662 1.00 77.06 241 GLN A C 1
ATOM 1995 O O . GLN A 1 241 ? 6.577 -11.665 15.638 1.00 77.06 241 GLN A O 1
ATOM 2000 N N . LYS A 1 242 ? 5.079 -10.975 17.164 1.00 81.75 242 LYS A N 1
ATOM 2001 C CA . LYS A 1 242 ? 3.921 -11.595 16.508 1.00 81.75 242 LYS A CA 1
ATOM 2002 C C . LYS A 1 242 ? 3.620 -10.924 15.168 1.00 81.75 242 LYS A C 1
ATOM 2004 O O . LYS A 1 242 ? 3.437 -11.645 14.193 1.00 81.75 242 LYS A O 1
ATOM 2009 N N . LEU A 1 243 ? 3.637 -9.588 15.111 1.00 81.25 243 LEU A N 1
ATOM 2010 C CA . LEU A 1 243 ? 3.425 -8.833 13.873 1.00 81.25 243 LEU A CA 1
ATOM 2011 C C . LEU A 1 243 ? 4.527 -9.125 12.853 1.00 81.25 243 LEU A C 1
ATOM 2013 O O . LEU A 1 243 ? 4.242 -9.439 11.704 1.00 81.25 243 LEU A O 1
ATOM 2017 N N . LYS A 1 244 ? 5.790 -9.107 13.284 1.00 75.19 244 LYS A N 1
ATOM 2018 C CA . LYS A 1 244 ? 6.925 -9.414 12.402 1.00 75.19 244 LYS A CA 1
ATOM 2019 C C . LYS A 1 244 ? 6.834 -10.819 11.809 1.00 75.19 244 LYS A C 1
ATOM 2021 O O . LYS A 1 244 ? 6.990 -10.991 10.606 1.00 75.19 244 LYS A O 1
ATOM 2026 N N . ASN A 1 245 ? 6.502 -11.815 12.633 1.00 74.31 245 ASN A N 1
ATOM 2027 C CA . ASN A 1 245 ? 6.260 -13.181 12.163 1.00 74.31 245 ASN A CA 1
ATOM 2028 C C . ASN A 1 245 ? 5.062 -13.270 11.208 1.00 74.31 245 ASN A C 1
ATOM 2030 O O . ASN A 1 245 ? 5.068 -14.110 10.313 1.00 74.31 245 ASN A O 1
ATOM 2034 N N . TYR A 1 246 ? 4.029 -12.455 11.429 1.00 78.12 246 TYR A N 1
ATOM 2035 C CA . TYR A 1 246 ? 2.846 -12.395 10.578 1.00 78.12 246 TYR A CA 1
ATOM 2036 C C . TYR A 1 246 ? 3.191 -11.825 9.195 1.00 78.12 246 TYR A C 1
ATOM 2038 O O . TYR A 1 246 ? 2.965 -12.500 8.194 1.00 78.12 246 TYR A O 1
ATOM 2046 N N . LEU A 1 247 ? 3.863 -10.670 9.139 1.00 76.31 247 LEU A N 1
ATOM 2047 C CA . LEU A 1 247 ? 4.339 -10.052 7.894 1.00 76.31 247 LEU A CA 1
ATOM 2048 C C . LEU A 1 247 ? 5.379 -10.907 7.162 1.00 76.31 247 LEU A C 1
ATOM 2050 O O . LEU A 1 247 ? 5.350 -11.022 5.940 1.00 76.31 247 LEU A O 1
ATOM 2054 N N . GLY A 1 248 ? 6.275 -11.572 7.895 1.00 72.44 248 GLY A N 1
ATOM 2055 C CA . GLY A 1 248 ? 7.250 -12.491 7.307 1.00 72.44 248 GLY A CA 1
ATOM 2056 C C . GLY A 1 248 ? 6.602 -13.655 6.547 1.00 72.44 248 GLY A C 1
ATOM 2057 O O . GLY A 1 248 ? 7.193 -14.168 5.600 1.00 72.44 248 GLY A O 1
ATOM 2058 N N . LYS A 1 249 ? 5.379 -14.047 6.923 1.00 74.31 249 LYS A N 1
ATOM 2059 C CA . LYS A 1 249 ? 4.609 -15.116 6.273 1.00 74.31 249 LYS A CA 1
ATOM 2060 C C . LYS A 1 249 ? 3.772 -14.647 5.084 1.00 74.31 249 LYS A C 1
ATOM 2062 O O . LYS A 1 249 ? 3.123 -15.495 4.482 1.00 74.31 249 LYS A O 1
ATOM 2067 N N . MET A 1 250 ? 3.781 -13.355 4.746 1.00 81.56 250 MET A N 1
ATOM 2068 C CA . MET A 1 250 ? 3.074 -12.836 3.575 1.00 81.56 250 MET A CA 1
ATOM 2069 C C . MET A 1 250 ? 3.551 -13.576 2.312 1.00 81.56 250 MET A C 1
ATOM 2071 O O . MET A 1 250 ? 4.747 -13.489 1.981 1.00 81.56 250 MET A O 1
ATOM 2075 N N . PRO A 1 251 ? 2.667 -14.340 1.640 1.00 84.06 251 PRO A N 1
ATOM 2076 C CA . PRO A 1 251 ? 3.039 -15.109 0.466 1.00 84.06 251 PRO A CA 1
ATOM 2077 C C . PRO A 1 251 ? 3.506 -14.174 -0.657 1.00 84.06 251 PRO A C 1
ATOM 2079 O O . PRO A 1 251 ? 2.809 -13.220 -0.991 1.00 84.06 251 PRO A O 1
ATOM 2082 N N . PRO A 1 252 ? 4.667 -14.429 -1.284 1.00 86.69 252 PRO A N 1
ATOM 2083 C CA . PRO A 1 252 ? 5.117 -13.623 -2.418 1.00 86.69 252 PRO A CA 1
ATOM 2084 C C . PRO A 1 252 ? 4.153 -13.680 -3.608 1.00 86.69 252 PRO A C 1
ATOM 2086 O O . PRO A 1 252 ? 4.094 -12.739 -4.391 1.00 86.69 252 PRO A O 1
ATOM 2089 N N . GLN A 1 253 ? 3.401 -14.776 -3.745 1.00 91.12 253 GLN A N 1
ATOM 2090 C CA . GLN A 1 253 ? 2.413 -14.921 -4.808 1.00 91.12 253 GLN A CA 1
ATOM 2091 C C . GLN A 1 253 ? 1.262 -13.921 -4.652 1.00 91.12 253 GLN A C 1
ATOM 2093 O O . GLN A 1 253 ? 0.884 -13.315 -5.644 1.00 91.12 253 GLN A O 1
ATOM 2098 N N . ASP A 1 254 ? 0.805 -13.646 -3.428 1.00 91.12 254 ASP A N 1
ATOM 2099 C CA . ASP A 1 254 ? -0.279 -12.688 -3.167 1.00 91.12 254 ASP A CA 1
ATOM 2100 C C . ASP A 1 254 ? 0.069 -11.272 -3.661 1.00 91.12 254 ASP A C 1
ATOM 2102 O O . ASP A 1 254 ? -0.799 -10.531 -4.116 1.00 91.12 254 ASP A O 1
ATOM 2106 N N . VAL A 1 255 ? 1.355 -10.900 -3.636 1.00 91.62 255 VAL A N 1
ATOM 2107 C CA . VAL A 1 255 ? 1.844 -9.629 -4.200 1.00 91.62 255 VAL A CA 1
ATOM 2108 C C . VAL A 1 255 ? 1.706 -9.614 -5.719 1.00 91.62 255 VAL A C 1
ATOM 2110 O O . VAL A 1 255 ? 1.262 -8.620 -6.295 1.00 91.62 255 VAL A O 1
ATOM 2113 N N . ILE A 1 256 ? 2.080 -10.716 -6.374 1.00 95.00 256 ILE A N 1
ATOM 2114 C CA . ILE A 1 256 ? 1.940 -10.859 -7.823 1.00 95.00 256 ILE A CA 1
ATOM 2115 C C . ILE A 1 256 ? 0.466 -10.880 -8.218 1.00 95.00 256 ILE A C 1
ATOM 2117 O O . ILE A 1 256 ? 0.104 -10.223 -9.190 1.00 95.00 256 ILE A O 1
ATOM 2121 N N . ASP A 1 257 ? -0.377 -11.573 -7.460 1.00 94.81 257 ASP A N 1
ATOM 2122 C CA . ASP A 1 257 ? -1.812 -11.668 -7.717 1.00 94.81 257 ASP A CA 1
ATOM 2123 C C . ASP A 1 257 ? -2.485 -10.297 -7.563 1.00 94.81 257 ASP A C 1
ATOM 2125 O O . ASP A 1 257 ? -3.248 -9.885 -8.440 1.00 94.81 257 ASP A O 1
ATOM 2129 N N . LEU A 1 258 ? -2.135 -9.537 -6.515 1.00 95.31 258 LEU A N 1
ATOM 2130 C CA . LEU A 1 258 ? -2.568 -8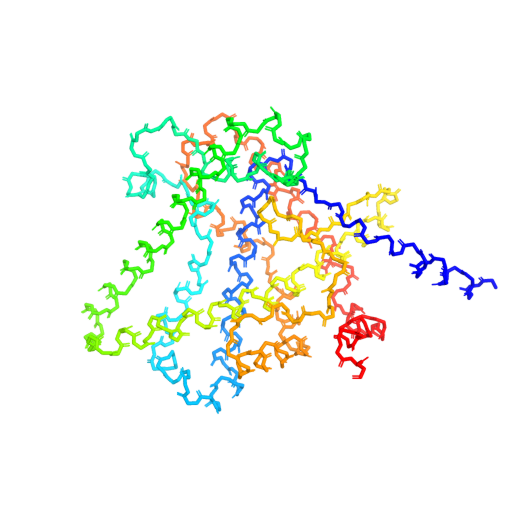.147 -6.351 1.00 95.31 258 LEU A CA 1
ATOM 2131 C C . LEU A 1 258 ? -2.125 -7.294 -7.543 1.00 95.31 258 LEU A C 1
ATOM 2133 O O . LEU A 1 258 ? -2.949 -6.623 -8.166 1.00 95.31 258 LEU A O 1
ATOM 2137 N N . TYR A 1 259 ? -0.838 -7.328 -7.886 1.00 96.12 259 TYR A N 1
ATOM 2138 C CA . TYR A 1 259 ? -0.309 -6.532 -8.988 1.00 96.12 259 TYR A CA 1
ATOM 2139 C C . TYR A 1 259 ? -0.996 -6.871 -10.318 1.00 96.12 259 TYR A C 1
ATOM 2141 O O . TYR A 1 259 ? -1.438 -5.973 -11.034 1.00 96.12 259 TYR A O 1
ATOM 2149 N N . GLN A 1 260 ? -1.172 -8.157 -10.627 1.00 95.25 260 GLN A N 1
ATOM 2150 C CA . GLN A 1 260 ? -1.852 -8.617 -11.838 1.00 95.25 260 GLN A CA 1
ATOM 2151 C C . GLN A 1 260 ? -3.325 -8.212 -11.869 1.00 95.25 260 GLN A C 1
ATOM 2153 O O . GLN A 1 260 ? -3.805 -7.754 -12.903 1.00 95.25 260 GLN A O 1
ATOM 2158 N N . ALA A 1 261 ? -4.044 -8.316 -10.750 1.00 94.75 261 ALA A N 1
ATOM 2159 C CA . ALA A 1 261 ? -5.436 -7.880 -10.681 1.00 94.75 261 ALA A CA 1
ATOM 2160 C C . ALA A 1 261 ? -5.574 -6.385 -11.023 1.00 94.75 261 ALA A C 1
ATOM 2162 O O . ALA A 1 261 ? -6.489 -5.987 -11.746 1.00 94.75 261 ALA A O 1
ATOM 2163 N N . ARG A 1 262 ? -4.628 -5.561 -10.554 1.00 95.88 262 ARG A N 1
ATOM 2164 C CA . ARG A 1 262 ? -4.628 -4.097 -10.725 1.00 95.88 262 ARG A CA 1
ATOM 2165 C C . ARG A 1 262 ? -4.033 -3.605 -12.046 1.00 95.88 262 ARG A C 1
ATOM 2167 O O . ARG A 1 262 ? -4.166 -2.424 -12.367 1.00 95.88 262 ARG A O 1
ATOM 2174 N N . THR A 1 263 ? -3.436 -4.501 -12.823 1.00 95.25 263 THR A N 1
ATOM 2175 C CA . THR A 1 263 ? -2.793 -4.192 -14.111 1.00 95.25 263 THR A CA 1
ATOM 2176 C C . THR A 1 263 ? -3.260 -5.096 -15.252 1.00 95.25 263 THR A C 1
ATOM 2178 O O . THR A 1 263 ? -2.695 -5.093 -16.347 1.00 95.25 263 THR A O 1
ATOM 2181 N N . SER A 1 264 ? -4.316 -5.875 -15.011 1.00 92.62 264 SER A N 1
ATOM 2182 C CA . SER A 1 264 ? -4.913 -6.760 -16.005 1.00 92.62 264 SER A CA 1
ATOM 2183 C C . SER A 1 264 ? -5.320 -5.984 -17.260 1.00 92.62 264 SER A C 1
ATOM 2185 O O . SER A 1 264 ? -5.998 -4.957 -17.194 1.00 92.62 264 SER A O 1
ATOM 2187 N N . SER A 1 265 ? -4.878 -6.485 -18.417 1.00 88.56 265 SER A N 1
ATOM 2188 C CA . SER A 1 265 ? -5.075 -5.841 -19.725 1.00 88.56 265 SER A CA 1
ATOM 2189 C C . SER A 1 265 ? -4.617 -4.377 -19.763 1.00 88.56 265 SER A C 1
ATOM 2191 O O . SER A 1 265 ? -5.240 -3.549 -20.422 1.00 88.56 265 SER A O 1
ATOM 2193 N N . SER A 1 266 ? -3.560 -4.040 -19.017 1.00 92.25 266 SER A N 1
ATOM 2194 C CA . SER A 1 266 ? -2.978 -2.704 -19.069 1.00 92.25 266 SER A CA 1
ATOM 2195 C C . SER A 1 266 ? -2.458 -2.395 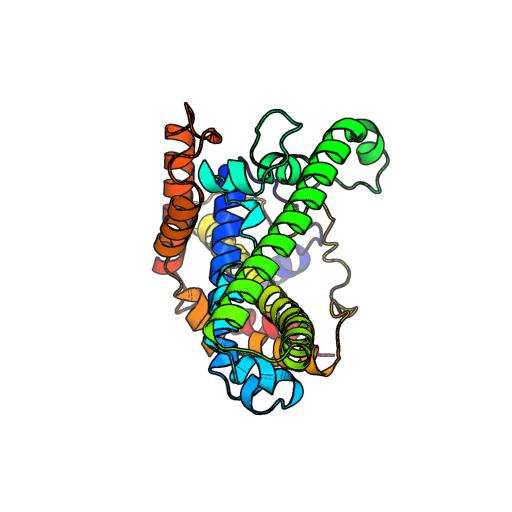-20.476 1.00 92.25 266 SER A C 1
ATOM 2197 O O . SER A 1 266 ? -1.651 -3.176 -20.998 1.00 92.25 266 SER A O 1
ATOM 2199 N N . PRO A 1 267 ? -2.835 -1.245 -21.065 1.00 90.31 267 PRO A N 1
ATOM 2200 C CA . PRO A 1 267 ? -2.300 -0.815 -22.356 1.00 90.31 267 PRO A CA 1
ATOM 2201 C C . PRO A 1 267 ? -0.789 -0.541 -22.288 1.00 90.31 267 PRO A C 1
ATOM 2203 O O . PRO A 1 267 ? -0.103 -0.572 -23.303 1.00 90.31 267 PRO A O 1
ATOM 2206 N N . PHE A 1 268 ? -0.233 -0.326 -21.091 1.00 90.69 268 PHE A N 1
ATOM 2207 C CA . PHE A 1 268 ? 1.196 -0.069 -20.897 1.00 90.69 268 PHE A CA 1
ATOM 2208 C C . PHE A 1 268 ? 2.076 -1.312 -21.026 1.00 90.69 268 PHE A C 1
ATOM 2210 O O . PHE A 1 268 ? 3.298 -1.194 -21.067 1.00 90.69 268 PHE A O 1
ATOM 2217 N N . PHE A 1 269 ? 1.473 -2.500 -21.096 1.00 88.81 269 PHE A N 1
ATOM 2218 C CA . PHE A 1 269 ? 2.192 -3.759 -21.288 1.00 88.81 269 PHE A CA 1
ATOM 2219 C C . PHE A 1 269 ? 2.087 -4.323 -22.702 1.00 88.81 269 PHE A C 1
ATOM 2221 O O . PHE A 1 269 ? 2.612 -5.411 -22.965 1.00 88.81 269 PHE A O 1
ATOM 2228 N N . GLU A 1 270 ? 1.438 -3.614 -23.625 1.00 83.31 270 GLU A N 1
ATOM 2229 C CA . GLU A 1 270 ? 1.438 -3.989 -25.036 1.00 83.31 270 GLU A CA 1
ATOM 2230 C C . GLU A 1 270 ? 2.879 -3.967 -25.569 1.00 83.31 270 GLU A C 1
ATOM 2232 O O . GLU A 1 270 ? 3.551 -2.943 -25.558 1.00 83.31 270 GLU A O 1
ATOM 2237 N N . GLY A 1 271 ? 3.396 -5.133 -25.968 1.00 78.69 271 GLY A N 1
ATOM 2238 C CA . GLY A 1 271 ? 4.792 -5.288 -26.402 1.00 78.69 271 GLY A CA 1
ATOM 2239 C C . GLY A 1 271 ? 5.832 -5.466 -25.283 1.00 78.69 271 GLY A C 1
ATOM 2240 O O . GLY A 1 271 ? 6.977 -5.772 -25.595 1.00 78.69 271 GLY A O 1
ATOM 2241 N N . HIS A 1 272 ? 5.447 -5.378 -24.001 1.00 82.06 272 HIS A N 1
ATOM 2242 C CA . HIS A 1 272 ? 6.351 -5.492 -22.835 1.00 82.06 272 HIS A CA 1
ATOM 2243 C C . HIS A 1 272 ? 6.083 -6.733 -21.957 1.00 82.06 272 HIS A C 1
ATOM 2245 O O . HIS A 1 272 ? 6.487 -6.802 -20.796 1.00 82.06 272 HIS A O 1
ATOM 2251 N N . GLN A 1 273 ? 5.395 -7.745 -22.495 1.00 86.25 273 GLN A N 1
ATOM 2252 C CA . GLN A 1 273 ? 5.009 -8.943 -21.732 1.00 86.25 273 GLN A CA 1
ATOM 2253 C C . GLN A 1 273 ? 6.203 -9.762 -21.226 1.00 86.25 273 GLN A C 1
ATOM 2255 O O . GLN A 1 273 ? 6.135 -10.354 -20.149 1.00 86.25 273 GLN A O 1
ATOM 2260 N N . GLU A 1 274 ? 7.299 -9.800 -21.983 1.00 85.56 274 GLU A N 1
ATOM 2261 C CA . GLU A 1 274 ? 8.513 -10.510 -21.576 1.00 85.56 274 GLU A CA 1
ATOM 2262 C C . GLU A 1 274 ? 9.176 -9.840 -20.366 1.00 85.56 274 GLU A C 1
ATOM 2264 O O . GLU A 1 274 ? 9.445 -10.516 -19.375 1.00 85.56 274 GLU A O 1
ATOM 2269 N N . GLU A 1 275 ? 9.326 -8.512 -20.396 1.00 83.00 275 GLU A N 1
ATOM 2270 C CA . GLU A 1 275 ? 9.855 -7.707 -19.285 1.00 83.00 275 GLU A CA 1
ATOM 2271 C C . GLU A 1 275 ? 8.995 -7.865 -18.024 1.00 83.00 275 GLU A C 1
ATOM 2273 O O . GLU A 1 275 ? 9.507 -8.150 -16.939 1.00 83.00 275 GLU A O 1
ATOM 2278 N N . LEU A 1 276 ? 7.670 -7.786 -18.176 1.00 89.44 276 LEU A N 1
ATOM 2279 C CA . LEU A 1 276 ? 6.725 -8.018 -17.088 1.00 89.44 276 LEU A CA 1
ATOM 2280 C C . LEU A 1 276 ? 6.900 -9.417 -16.472 1.00 89.44 276 LEU A C 1
ATOM 2282 O O . LEU A 1 276 ? 6.928 -9.570 -15.249 1.00 89.44 276 LEU A O 1
ATOM 2286 N N . ASN A 1 277 ? 7.003 -10.460 -17.298 1.00 91.12 277 ASN A N 1
ATOM 2287 C CA . ASN A 1 277 ? 7.179 -11.830 -16.815 1.00 91.12 277 ASN A CA 1
ATOM 2288 C C . ASN A 1 277 ? 8.545 -12.043 -16.156 1.00 91.12 277 ASN A C 1
ATOM 2290 O O . ASN A 1 277 ? 8.619 -12.729 -15.134 1.00 91.12 277 ASN A O 1
ATOM 2294 N N . GLN A 1 278 ? 9.601 -11.427 -16.687 1.00 89.81 278 GLN A N 1
ATOM 2295 C CA . GLN A 1 278 ? 10.929 -11.455 -16.089 1.00 89.81 278 GLN A CA 1
ATOM 2296 C C . GLN A 1 278 ? 10.919 -10.823 -14.692 1.00 89.81 278 GLN A C 1
ATOM 2298 O O . GLN A 1 278 ? 11.327 -11.481 -13.737 1.00 89.81 278 GLN A O 1
ATOM 2303 N N . GLU A 1 279 ? 10.394 -9.606 -14.534 1.00 89.56 279 GLU A N 1
ATOM 2304 C CA . GLU A 1 279 ? 10.377 -8.911 -13.236 1.00 89.56 279 GLU A CA 1
ATOM 2305 C C . GLU A 1 279 ? 9.545 -9.663 -12.185 1.00 89.56 279 GLU A C 1
ATOM 2307 O O . GLU A 1 279 ? 9.981 -9.812 -11.039 1.00 89.56 279 GLU A O 1
ATOM 2312 N N . LYS A 1 280 ? 8.391 -10.231 -12.570 1.00 92.06 280 LYS A N 1
ATOM 2313 C CA . LYS A 1 280 ? 7.588 -11.093 -11.679 1.00 92.06 280 LYS A CA 1
ATOM 2314 C C . LYS A 1 280 ? 8.367 -12.335 -11.231 1.00 92.06 280 LYS A C 1
ATOM 2316 O O . LYS A 1 280 ? 8.370 -12.671 -10.046 1.00 92.06 280 LYS A O 1
ATOM 2321 N N . ASN A 1 281 ? 9.055 -13.007 -12.154 1.00 90.81 281 ASN A N 1
ATOM 2322 C CA . ASN A 1 281 ? 9.849 -14.198 -11.842 1.00 90.81 281 ASN A CA 1
ATOM 2323 C C . ASN A 1 281 ? 11.061 -13.871 -10.961 1.00 90.81 281 ASN A C 1
ATOM 2325 O O . ASN A 1 281 ? 11.354 -14.604 -10.013 1.00 90.81 281 ASN A O 1
ATOM 2329 N N . GLU A 1 282 ? 11.752 -12.765 -11.233 1.00 85.50 282 GLU A N 1
ATOM 2330 C CA . GLU A 1 282 ? 12.871 -12.290 -10.418 1.00 85.50 282 GLU A CA 1
ATOM 2331 C C . GLU A 1 282 ? 12.410 -11.901 -9.010 1.00 85.50 282 GLU A C 1
ATOM 2333 O O . GLU A 1 282 ? 13.066 -12.243 -8.022 1.00 85.50 282 GLU A O 1
ATOM 2338 N N . TYR A 1 283 ? 11.255 -11.241 -8.888 1.00 86.81 283 TYR A N 1
ATOM 2339 C CA . TYR A 1 283 ? 10.622 -10.955 -7.605 1.00 86.81 283 TYR A CA 1
ATOM 2340 C C . TYR A 1 283 ? 10.355 -12.236 -6.799 1.00 86.81 283 TYR A C 1
ATOM 2342 O O . TYR A 1 283 ? 10.843 -12.375 -5.672 1.00 86.81 283 TYR A O 1
ATOM 2350 N N . LEU A 1 284 ? 9.642 -13.202 -7.390 1.00 86.81 284 LEU A N 1
ATOM 2351 C CA . LEU A 1 284 ? 9.311 -14.469 -6.735 1.00 86.81 284 LEU A CA 1
ATOM 2352 C C . LEU A 1 284 ? 10.570 -15.248 -6.344 1.00 86.81 284 LEU A C 1
ATOM 2354 O O . LEU A 1 284 ? 10.649 -15.781 -5.236 1.00 86.81 284 LEU A O 1
ATOM 2358 N N . THR A 1 285 ? 11.574 -15.286 -7.220 1.00 80.25 285 THR A N 1
ATOM 2359 C CA . THR A 1 285 ? 12.850 -15.963 -6.960 1.00 80.25 285 THR A CA 1
ATOM 2360 C C . THR A 1 285 ? 13.555 -15.347 -5.753 1.00 80.25 285 THR A C 1
ATOM 2362 O O . THR A 1 285 ? 13.848 -16.064 -4.793 1.00 80.25 285 THR A O 1
ATOM 2365 N N . ARG A 1 286 ? 13.743 -14.018 -5.736 1.00 74.88 286 ARG A N 1
ATOM 2366 C CA . ARG A 1 286 ? 14.373 -13.300 -4.612 1.00 74.88 286 ARG A CA 1
ATOM 2367 C C . ARG A 1 286 ? 13.620 -13.515 -3.301 1.00 74.88 286 ARG A C 1
ATOM 2369 O O . ARG A 1 286 ? 14.224 -13.825 -2.274 1.00 74.88 286 ARG A O 1
ATOM 2376 N N . ARG A 1 287 ? 12.287 -13.414 -3.319 1.00 76.56 287 ARG A N 1
ATOM 2377 C CA . ARG A 1 287 ? 11.462 -13.611 -2.116 1.00 76.56 287 ARG A CA 1
ATOM 2378 C C . ARG A 1 287 ? 11.522 -15.042 -1.587 1.00 76.56 287 ARG A C 1
ATOM 2380 O O . ARG A 1 287 ? 11.618 -15.225 -0.373 1.00 76.56 287 ARG A O 1
ATOM 2387 N N . ASN A 1 288 ? 11.497 -16.042 -2.466 1.00 70.81 288 ASN A N 1
ATOM 2388 C CA . ASN A 1 288 ? 11.505 -17.455 -2.081 1.00 70.81 288 ASN A CA 1
ATOM 2389 C C . ASN A 1 288 ? 12.872 -17.944 -1.591 1.00 70.81 288 ASN A C 1
ATOM 2391 O O . ASN A 1 288 ? 12.920 -18.796 -0.700 1.00 70.81 288 ASN A O 1
ATOM 2395 N N . LEU A 1 289 ? 13.971 -17.399 -2.122 1.00 63.91 289 LEU A N 1
ATOM 2396 C CA . LEU A 1 289 ? 15.325 -17.700 -1.644 1.00 63.91 289 LEU A CA 1
ATOM 2397 C C . LEU A 1 289 ? 15.468 -17.411 -0.143 1.00 63.91 289 LEU A C 1
ATOM 2399 O O . LEU A 1 289 ? 16.058 -18.206 0.585 1.00 63.91 289 LEU A O 1
ATOM 2403 N N . VAL A 1 290 ? 14.849 -16.331 0.334 1.00 55.38 290 VAL A N 1
ATOM 2404 C CA . VAL A 1 290 ? 14.968 -15.883 1.730 1.00 55.38 290 VAL A CA 1
ATOM 2405 C C . VAL A 1 290 ? 13.960 -16.560 2.664 1.00 55.38 290 VAL A C 1
ATOM 2407 O O . VAL A 1 290 ? 14.276 -16.848 3.819 1.00 55.38 290 VAL A O 1
ATOM 2410 N N . LEU A 1 291 ? 12.759 -16.892 2.171 1.00 53.81 291 LEU A N 1
ATOM 2411 C CA . LEU A 1 291 ? 11.791 -17.694 2.932 1.00 53.81 291 LEU A CA 1
ATOM 2412 C C . LEU A 1 291 ? 12.337 -19.090 3.272 1.00 53.81 291 LEU A C 1
ATOM 2414 O O . LEU A 1 291 ? 12.054 -19.612 4.350 1.00 53.81 291 LEU A O 1
ATOM 2418 N N . ARG A 1 292 ? 13.137 -19.682 2.373 1.00 44.56 292 ARG A N 1
ATOM 2419 C CA . ARG A 1 292 ? 13.753 -21.005 2.567 1.00 44.56 292 ARG A CA 1
ATOM 2420 C C . ARG A 1 292 ? 14.937 -20.991 3.531 1.00 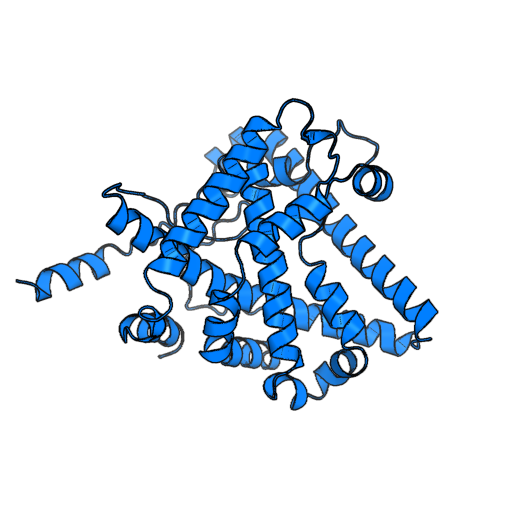44.56 292 ARG A C 1
ATOM 2422 O O . ARG A 1 292 ? 15.198 -22.016 4.157 1.00 44.56 292 ARG A O 1
ATOM 2429 N N . SER A 1 293 ? 15.645 -19.871 3.658 1.00 41.25 293 SER A N 1
ATOM 2430 C CA . SER A 1 293 ? 16.874 -19.812 4.442 1.00 41.25 293 SER A CA 1
ATOM 2431 C C . SER A 1 293 ? 16.662 -19.387 5.905 1.00 41.25 293 SER A C 1
ATOM 2433 O O . SER A 1 293 ? 17.315 -19.984 6.762 1.00 41.25 293 SER A O 1
ATOM 2435 N N . GLU A 1 294 ? 15.797 -18.409 6.258 1.00 50.44 294 GLU A N 1
ATOM 2436 C CA . GLU A 1 294 ? 16.024 -17.720 7.552 1.00 50.44 294 GLU A CA 1
ATOM 2437 C C . GLU A 1 294 ? 14.871 -17.060 8.357 1.00 50.44 294 GLU A C 1
ATOM 2439 O O . GLU A 1 294 ? 15.172 -16.375 9.335 1.00 50.44 294 GLU A O 1
ATOM 2444 N N . LEU A 1 295 ? 13.568 -17.290 8.148 1.00 46.97 295 LEU A N 1
ATOM 2445 C CA . LEU A 1 295 ? 12.578 -16.684 9.083 1.00 46.97 295 LEU A CA 1
ATOM 2446 C C . LEU A 1 295 ? 12.656 -17.228 10.527 1.00 46.97 295 LEU A C 1
ATOM 2448 O O . LEU A 1 295 ? 12.344 -16.521 11.482 1.00 46.97 295 LEU A O 1
ATOM 2452 N N . SER A 1 296 ? 13.124 -18.465 10.722 1.00 42.81 296 SER A N 1
ATOM 2453 C CA . SER A 1 296 ? 13.294 -19.061 12.058 1.00 42.81 296 SER A CA 1
ATOM 2454 C C . SER A 1 296 ? 14.588 -18.636 12.773 1.00 42.81 296 SER A C 1
ATOM 2456 O O . SER A 1 296 ? 14.684 -18.792 13.995 1.00 42.81 296 SER A O 1
ATOM 2458 N N . ARG A 1 297 ? 15.574 -18.095 12.037 1.00 43.38 297 ARG A N 1
ATOM 2459 C CA . ARG A 1 297 ? 16.874 -17.627 12.558 1.00 43.38 297 ARG A CA 1
ATOM 2460 C C . ARG A 1 297 ? 16.925 -16.110 12.726 1.00 43.38 297 ARG A C 1
ATOM 2462 O O . ARG A 1 297 ? 17.486 -15.658 13.719 1.00 43.38 297 ARG A O 1
ATOM 2469 N N . PHE A 1 298 ? 16.266 -15.351 11.848 1.00 42.53 298 PHE A N 1
ATOM 2470 C CA . PHE A 1 298 ? 16.206 -13.885 11.887 1.00 42.53 298 PHE A CA 1
ATOM 2471 C C . PHE A 1 298 ? 15.772 -13.338 13.260 1.00 42.53 298 PHE A C 1
ATOM 2473 O O . PHE A 1 298 ? 16.388 -12.418 13.788 1.00 42.53 298 PHE A O 1
ATOM 2480 N N . TYR A 1 299 ? 14.804 -13.987 13.918 1.00 46.09 299 TYR A N 1
ATOM 2481 C CA . TYR A 1 299 ? 14.296 -13.565 15.234 1.00 46.09 299 TYR A CA 1
ATOM 2482 C C . TYR A 1 299 ? 14.967 -14.234 16.444 1.00 46.09 299 TYR A C 1
ATOM 2484 O O . TYR A 1 299 ? 14.609 -13.946 17.584 1.00 46.09 299 TYR A O 1
ATOM 2492 N N . LYS A 1 300 ? 15.932 -15.135 16.216 1.00 40.00 300 LYS A N 1
ATOM 2493 C CA . LYS A 1 300 ? 16.724 -15.796 17.271 1.00 40.00 300 LYS A CA 1
ATOM 2494 C C . LYS A 1 300 ? 18.127 -15.209 17.425 1.00 40.00 300 LYS A C 1
ATOM 2496 O O . LYS A 1 300 ? 18.854 -15.628 18.320 1.00 40.00 300 LYS A O 1
ATOM 2501 N N . ILE A 1 301 ? 18.513 -14.258 16.575 1.00 43.53 301 ILE A N 1
ATOM 2502 C CA . ILE A 1 301 ? 19.796 -13.559 16.660 1.00 43.53 301 ILE A CA 1
ATOM 2503 C C . ILE A 1 301 ? 19.622 -12.362 17.612 1.00 43.53 301 ILE A C 1
ATOM 2505 O O . ILE A 1 301 ? 18.917 -11.411 17.266 1.00 43.53 301 ILE A O 1
ATOM 2509 N N . PRO A 1 302 ? 20.280 -12.339 18.790 1.00 41.50 302 PRO A N 1
ATOM 2510 C CA . PRO A 1 302 ? 20.163 -11.236 19.751 1.00 41.50 302 PRO A CA 1
ATOM 2511 C C . PRO A 1 302 ? 20.560 -9.867 19.171 1.00 41.50 302 PRO A C 1
ATOM 2513 O O . PRO A 1 302 ? 20.132 -8.833 19.675 1.00 41.50 302 PRO A O 1
ATOM 2516 N N . GLN A 1 303 ? 21.363 -9.836 18.099 1.00 37.88 303 GLN A N 1
ATOM 2517 C CA . GLN A 1 303 ? 21.706 -8.608 17.375 1.00 37.88 303 GLN A CA 1
ATOM 2518 C C . GLN A 1 303 ? 20.566 -8.030 16.524 1.00 37.88 303 GLN A C 1
ATOM 2520 O O . GLN A 1 303 ? 20.504 -6.810 16.418 1.00 37.88 303 GLN A O 1
ATOM 2525 N N . ALA A 1 304 ? 19.637 -8.834 15.992 1.00 35.28 304 ALA A N 1
ATOM 2526 C CA . ALA A 1 304 ? 18.462 -8.303 15.290 1.00 35.28 304 ALA A CA 1
ATOM 2527 C C . ALA A 1 304 ? 17.523 -7.588 16.280 1.00 35.28 304 ALA A C 1
ATOM 2529 O O . ALA A 1 304 ? 17.066 -6.480 16.021 1.00 35.28 304 ALA A O 1
ATOM 2530 N N . GLN A 1 305 ? 17.360 -8.149 17.487 1.00 34.75 305 GLN A N 1
ATOM 2531 C CA . GLN A 1 305 ? 16.681 -7.479 18.605 1.00 34.75 305 GLN A CA 1
ATOM 2532 C C . GLN A 1 305 ? 17.431 -6.233 19.097 1.00 34.75 305 GLN A C 1
ATOM 2534 O O . GLN A 1 305 ? 16.804 -5.249 19.472 1.00 34.75 305 GLN A O 1
ATOM 2539 N N . LYS A 1 306 ? 18.771 -6.234 19.081 1.00 33.78 306 LYS A N 1
ATOM 2540 C CA . LYS A 1 306 ? 19.557 -5.053 19.464 1.00 33.78 306 LYS A CA 1
ATOM 2541 C C . LYS A 1 306 ? 19.486 -3.932 18.438 1.00 33.78 306 LYS A C 1
ATOM 2543 O O . LYS A 1 306 ? 19.537 -2.793 18.865 1.00 33.78 306 LYS A O 1
ATOM 2548 N N . ILE A 1 307 ? 19.339 -4.217 17.146 1.00 33.50 307 ILE A N 1
ATOM 2549 C CA . ILE A 1 307 ? 19.085 -3.173 16.143 1.00 33.50 307 ILE A CA 1
ATOM 2550 C C . ILE A 1 307 ? 17.699 -2.572 16.404 1.00 33.50 307 ILE A C 1
ATOM 2552 O O . ILE A 1 307 ? 17.618 -1.373 16.639 1.00 33.50 307 ILE A O 1
ATOM 2556 N N . LEU A 1 308 ? 16.681 -3.413 16.608 1.00 31.16 308 LEU A N 1
ATOM 2557 C CA . LEU A 1 308 ? 15.316 -3.014 16.982 1.00 31.16 308 LEU A CA 1
ATOM 2558 C C . LEU A 1 308 ? 15.194 -2.221 18.299 1.00 31.16 308 LEU A C 1
ATOM 2560 O O . LEU A 1 308 ? 14.313 -1.376 18.428 1.00 31.16 308 LEU A O 1
ATOM 2564 N N . CYS A 1 309 ? 16.068 -2.464 19.280 1.00 27.67 309 CYS A N 1
ATOM 2565 C CA . CYS A 1 309 ? 16.068 -1.753 20.566 1.00 27.67 309 CYS A CA 1
ATOM 2566 C C . CYS A 1 309 ? 17.139 -0.652 20.674 1.00 27.67 309 CYS A C 1
ATOM 2568 O O . CYS A 1 309 ? 17.063 0.179 21.578 1.00 27.67 309 CYS A O 1
ATOM 2570 N N . SER A 1 310 ? 18.134 -0.603 19.780 1.00 26.12 310 SER A N 1
ATOM 2571 C CA . SER A 1 310 ? 19.165 0.452 19.786 1.00 26.12 310 SER A CA 1
ATOM 2572 C C . SER A 1 310 ? 18.641 1.801 19.301 1.00 26.12 310 SER A C 1
ATOM 2574 O O . SER A 1 310 ? 19.261 2.823 19.584 1.00 26.12 310 SER A O 1
ATOM 2576 N N . PHE A 1 311 ? 17.476 1.811 18.649 1.00 29.66 311 PHE A N 1
ATOM 2577 C CA . PHE A 1 311 ? 16.768 3.025 18.252 1.00 29.66 311 PHE A CA 1
ATOM 2578 C C . PHE A 1 311 ? 16.058 3.740 19.415 1.00 29.66 311 PHE A C 1
ATOM 2580 O O . PHE A 1 311 ? 15.654 4.885 19.245 1.00 29.66 311 PHE A O 1
ATOM 2587 N N . TYR A 1 312 ? 15.941 3.119 20.599 1.00 29.77 312 TYR A N 1
ATOM 2588 C CA . TYR A 1 312 ? 15.103 3.654 21.686 1.00 29.77 312 TYR A CA 1
ATOM 2589 C C . TYR A 1 312 ? 15.705 3.600 23.096 1.00 29.77 312 TYR A C 1
ATOM 2591 O O . TYR A 1 312 ? 15.015 3.935 24.053 1.00 29.77 312 TYR A O 1
ATOM 2599 N N . TYR A 1 313 ? 16.986 3.250 23.248 1.00 23.59 313 TYR A N 1
ATOM 2600 C CA . TYR A 1 313 ? 17.684 3.420 24.526 1.00 23.59 313 TYR A CA 1
ATOM 2601 C C . TYR A 1 313 ? 18.765 4.496 24.436 1.00 23.59 313 TYR A C 1
ATOM 2603 O O . TYR A 1 313 ? 19.899 4.239 24.021 1.00 23.59 313 TYR A O 1
ATOM 2611 N N . LYS A 1 314 ? 18.410 5.687 24.919 1.00 26.88 314 LYS A N 1
ATOM 2612 C CA . LYS A 1 314 ? 19.244 6.409 25.878 1.00 26.88 314 LYS A CA 1
ATOM 2613 C C . LYS A 1 314 ? 18.399 6.875 27.045 1.00 26.88 314 LYS A C 1
ATOM 2615 O O . LYS A 1 314 ? 17.361 7.512 26.774 1.00 26.88 314 LYS A O 1
#

Radius of gyration: 20.63 Å; chains: 1; bounding box: 67×43×52 Å

pLDDT: mean 72.74, std 22.37, range [23.59, 96.38]

Secondary structure (DSSP, 8-state):
-HHHHHHHHHHT--S-------SSHHHHHHHHHHHHHHHHHHHHHHHTSHHHHT-GGGHHHHHSHHHHHHHHHTTTGGGT---HHHHHHHS-TTS----HHHHHHHTTT--TTSHHHHHH-HHHHHHHHHHHHHHHHHHHHHHHHHHHHHHHHH---HHHHHHHHHHHHHHHHHHHHHHHHHHHHHHHHHHHHHHHHH----------STTS---TT-TTS----S-HHHHHHHHHHHH-HHHHHHHHT--HHHHHHHHHHHHTT-GGGTT-HHHHHHHHHHHHHHHHHHHHHSHHHHTT-HHHHHHHHHTT--

Foldseek 3Di:
DVVVVVVVVVVPPPLPQQQDQDPDLLLVLLVLLLLLVQLLLLLVVLLPDPLQVVPVLLVLCVVVVVLLSVLSSCPSLLLQFFDPVLCVVQNDPPDDDDRLSVLLSLLTQQDCPDPVSVVVDDVSVVSVVVSVVSSVVSSVVVSVVSLVVCCVVVVDDPVSSVSCVVSSVLSSVLSSVLSQVLVLLVVQVLVVLCCVVVVDPPVHRHHDDGNDPPSPPPLPPDPDPDDPSSVVSSLVSLLDPVSSLSSLPPQSVVSVVSSCVSCPNGPNCVVVVVVSVVSSVVSNVSSVSDNVPPPPPCVVPVVNVCVSCVSPDD

Sequence (314 aa):
MFKKLLFILLLSYNSLAFFNKPRSFVQFEIEMAEHSLGVAYVAEFLLASKILQEKPEFSILLRYPELTRKRASQHDWAKFSHTQSFIERYYPKSTSPEPLSHGLVSAYGVDFSSPEGQEKLTPIKEKAKFSKDHINRIDSELFKDLLDEAVAQLKIPKEEVKEFETVMNRFEVIIDLVNREIFEELRSFRHNTEQQLTDKAIKEKFIFEFGHKFVAVDTKNNYWKGHESDAQIARELLASQKLKNYLGKMPPQDVIDLYQARTSSSPFFEGHQEELNQEKNEYLTRRNLVLRSELSRFYKIPQAQKILCSFYYK